Protein AF-A0A9E3BEY3-F1 (afdb_monomer_lite)

Structure (mmCIF, N/CA/C/O backbone):
data_AF-A0A9E3BEY3-F1
#
_entry.id   AF-A0A9E3BEY3-F1
#
loop_
_atom_site.group_PDB
_atom_site.id
_atom_site.type_symbol
_atom_site.label_atom_id
_atom_site.label_alt_id
_atom_site.label_comp_id
_atom_site.label_asym_id
_atom_site.label_entity_id
_atom_site.label_seq_id
_atom_site.pdbx_PDB_ins_code
_atom_site.Cartn_x
_atom_site.Cartn_y
_atom_site.Cartn_z
_atom_site.occupancy
_atom_site.B_iso_or_equiv
_atom_site.auth_seq_id
_atom_site.auth_comp_id
_atom_site.auth_asym_id
_atom_site.auth_atom_id
_atom_site.pdbx_PDB_model_num
ATOM 1 N N . MET A 1 1 ? -11.622 -12.479 17.536 1.00 93.12 1 MET A N 1
ATOM 2 C CA . MET A 1 1 ? -10.336 -11.744 17.510 1.00 93.12 1 MET A CA 1
ATOM 3 C C . MET A 1 1 ? -10.668 -10.284 17.692 1.00 93.12 1 MET A C 1
ATOM 5 O O . MET A 1 1 ? -11.535 -9.797 16.980 1.00 93.12 1 MET A O 1
ATOM 9 N N . LEU A 1 2 ? -9.996 -9.600 18.620 1.00 96.12 2 LEU A N 1
ATOM 10 C CA . LEU A 1 2 ? -10.259 -8.181 18.841 1.00 96.12 2 LEU A CA 1
ATOM 11 C C . LEU A 1 2 ? -9.508 -7.317 17.827 1.00 96.12 2 LEU A C 1
ATOM 13 O O . LEU A 1 2 ? -8.290 -7.427 17.703 1.00 96.12 2 LEU A O 1
ATOM 17 N N . LEU A 1 3 ? -10.253 -6.463 17.130 1.00 96.94 3 LEU A N 1
ATOM 18 C CA . LEU A 1 3 ? -9.741 -5.464 16.198 1.00 96.94 3 LEU A CA 1
ATOM 19 C C . LEU A 1 3 ? -10.197 -4.066 16.617 1.00 96.94 3 LEU A C 1
ATOM 21 O O . LEU A 1 3 ? -11.210 -3.899 17.302 1.00 96.94 3 LEU A O 1
ATOM 25 N N . PHE A 1 4 ? -9.443 -3.062 16.182 1.00 97.38 4 PHE A N 1
ATOM 26 C CA . PHE A 1 4 ? -9.615 -1.679 16.609 1.00 97.38 4 PHE A CA 1
ATOM 27 C C . PHE A 1 4 ? -9.716 -0.742 15.412 1.00 97.38 4 PHE A C 1
ATOM 29 O O . PHE A 1 4 ? -8.843 -0.746 14.545 1.00 97.38 4 PHE A O 1
ATOM 36 N N . HIS A 1 5 ? -10.746 0.098 15.395 1.00 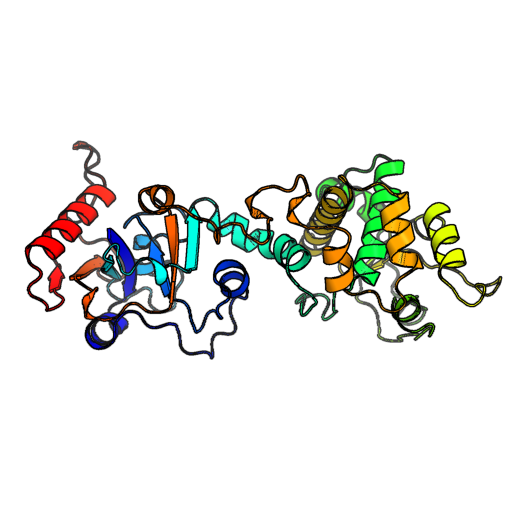95.88 5 HIS A N 1
ATOM 37 C CA . HIS A 1 5 ? -10.942 1.129 14.378 1.00 95.88 5 HIS A CA 1
ATOM 38 C C . HIS A 1 5 ? -11.093 2.497 15.053 1.00 95.88 5 HIS A C 1
ATOM 40 O O . HIS A 1 5 ? -11.884 2.647 15.981 1.00 95.88 5 HIS A O 1
ATOM 46 N N . GLY A 1 6 ? -10.307 3.485 14.628 1.00 94.25 6 GLY A N 1
ATOM 47 C CA . GLY A 1 6 ? -10.372 4.844 15.167 1.00 94.25 6 GLY A CA 1
ATOM 48 C C . GLY A 1 6 ? -11.389 5.687 14.409 1.00 94.25 6 GLY A C 1
ATOM 49 O O . GLY A 1 6 ? -11.358 5.711 13.185 1.00 94.25 6 GLY A O 1
ATOM 50 N N . THR A 1 7 ? -12.266 6.385 15.127 1.00 93.12 7 THR A N 1
ATOM 51 C CA . THR A 1 7 ? -13.315 7.229 14.544 1.00 93.12 7 THR A CA 1
ATOM 52 C C . THR A 1 7 ? -13.646 8.422 15.447 1.00 93.12 7 THR A C 1
ATOM 54 O O . THR A 1 7 ? -13.049 8.600 16.511 1.00 93.12 7 THR A O 1
ATOM 57 N N . VAL A 1 8 ? -14.605 9.244 15.029 1.00 92.88 8 VAL A N 1
ATOM 58 C CA . VAL A 1 8 ? -15.090 10.426 15.752 1.00 92.88 8 VAL A CA 1
ATOM 59 C C . VAL A 1 8 ? -16.600 10.367 15.975 1.00 92.88 8 VAL A C 1
ATOM 61 O O . VAL A 1 8 ? -17.317 9.647 15.283 1.00 92.88 8 VAL A O 1
ATOM 64 N N . GLU A 1 9 ? -17.078 11.145 16.947 1.00 93.19 9 GLU A N 1
ATOM 65 C CA . GLU A 1 9 ? -18.461 11.149 17.450 1.00 93.19 9 GLU A CA 1
ATOM 66 C C . GLU A 1 9 ? -19.569 11.075 16.386 1.00 93.19 9 GLU A C 1
ATOM 68 O O . GLU A 1 9 ? -20.453 10.233 16.547 1.00 93.19 9 GLU A O 1
ATOM 73 N N . PRO A 1 10 ? -19.531 11.856 15.282 1.00 91.75 10 PRO A N 1
ATOM 74 C CA . PRO A 1 10 ? -20.605 11.843 14.286 1.00 91.75 10 PRO A CA 1
ATOM 75 C C . PRO A 1 10 ? -20.837 10.489 13.601 1.00 91.75 10 PRO A C 1
ATOM 77 O O . PRO A 1 10 ? -21.887 10.286 13.002 1.00 91.75 10 PRO A O 1
ATOM 80 N N . PHE A 1 11 ? -19.872 9.568 13.665 1.00 92.25 11 PHE A N 1
ATOM 81 C CA . PHE A 1 11 ? -19.965 8.256 13.024 1.00 92.25 11 PHE A CA 1
ATOM 82 C C . PHE A 1 11 ? -20.392 7.137 13.983 1.00 92.25 11 PHE A C 1
ATOM 84 O O . PHE A 1 11 ? -20.593 6.010 13.548 1.00 92.25 11 PHE A O 1
ATOM 91 N N . ILE A 1 12 ? -20.536 7.398 15.287 1.00 94.69 12 ILE A N 1
ATOM 92 C CA . ILE A 1 12 ? -20.823 6.334 16.264 1.00 94.69 12 ILE A CA 1
ATOM 93 C C . ILE A 1 12 ? -22.191 5.699 16.037 1.00 94.69 12 ILE A C 1
ATOM 95 O O . ILE A 1 12 ? -22.294 4.473 15.978 1.00 94.69 12 ILE A O 1
ATOM 99 N N . GLU A 1 13 ? -23.229 6.516 15.879 1.00 94.75 13 GLU A N 1
ATOM 100 C CA . GLU A 1 13 ? -24.593 6.017 15.691 1.00 94.75 13 GLU A CA 1
ATOM 101 C C . GLU A 1 13 ? -24.715 5.188 14.410 1.00 94.75 13 GLU A C 1
ATOM 103 O O . GLU A 1 13 ? -25.294 4.101 14.432 1.00 94.75 13 GLU A O 1
ATOM 108 N N . SER A 1 14 ? -24.106 5.647 13.311 1.00 94.25 14 SER A N 1
ATOM 109 C CA . SER A 1 14 ? -24.119 4.909 12.047 1.00 94.25 14 SER A CA 1
ATOM 110 C C . SER A 1 14 ? -23.336 3.600 12.140 1.00 94.25 14 SER A C 1
ATOM 112 O O . SER A 1 14 ? -23.817 2.580 11.654 1.00 94.25 14 SER A O 1
ATOM 114 N N . ILE A 1 15 ? -22.185 3.583 12.818 1.00 95.81 15 ILE A N 1
ATOM 115 C CA . ILE A 1 15 ? -21.394 2.359 13.009 1.00 95.81 15 ILE A CA 1
ATOM 116 C C . ILE A 1 15 ? -22.146 1.339 13.869 1.00 95.81 15 ILE A C 1
ATOM 118 O O . ILE A 1 15 ? -22.096 0.142 13.594 1.00 95.81 15 ILE A O 1
ATOM 122 N N . PHE A 1 16 ? -22.865 1.776 14.901 1.00 96.88 16 PHE A N 1
ATOM 123 C CA . PHE A 1 16 ? -23.653 0.862 15.730 1.00 96.88 16 PHE A CA 1
ATOM 124 C C . PHE A 1 16 ? -24.893 0.336 15.007 1.00 96.88 16 PHE A C 1
ATOM 126 O O . PHE A 1 16 ? -25.245 -0.828 15.187 1.00 96.88 16 PHE A O 1
ATOM 133 N N . ALA A 1 17 ? -25.534 1.163 14.179 1.00 95.69 17 ALA A N 1
ATOM 134 C CA . ALA A 1 17 ? -26.714 0.765 13.419 1.00 95.69 17 ALA A CA 1
ATOM 135 C C . ALA A 1 17 ? -26.372 -0.150 12.232 1.00 95.69 17 ALA A C 1
ATOM 137 O O . ALA A 1 17 ? -27.064 -1.139 11.994 1.00 95.69 17 ALA A O 1
ATOM 138 N N . TYR A 1 18 ? -25.304 0.166 11.497 1.00 95.44 18 TYR A N 1
ATOM 139 C CA . TYR A 1 18 ? -25.018 -0.430 10.187 1.00 95.44 18 TYR A CA 1
ATOM 140 C C . TYR A 1 18 ? -23.691 -1.193 10.121 1.00 95.44 18 TYR A C 1
ATOM 142 O O . TYR A 1 18 ? -23.439 -1.900 9.146 1.00 95.44 18 TYR A O 1
ATOM 150 N N . GLY A 1 19 ? -22.872 -1.122 11.170 1.00 95.44 19 GLY A N 1
ATOM 151 C CA . GLY A 1 19 ? -21.541 -1.713 11.199 1.00 95.44 19 GLY A CA 1
ATOM 152 C C . GLY A 1 19 ? -20.495 -0.797 10.565 1.00 95.44 19 GLY A C 1
ATOM 153 O O . GLY A 1 19 ? -20.749 0.374 10.284 1.00 95.44 19 GLY A O 1
ATOM 154 N N . LEU A 1 20 ? -19.292 -1.324 10.332 1.00 93.94 20 LEU A N 1
ATOM 155 C CA . LEU A 1 20 ? -18.285 -0.606 9.550 1.00 93.94 20 LEU A CA 1
ATOM 156 C C . LEU A 1 20 ? -18.539 -0.877 8.075 1.00 93.94 20 LEU A C 1
ATOM 158 O O . LEU A 1 20 ? -18.299 -1.983 7.580 1.00 93.94 20 LEU A O 1
ATOM 162 N N . LEU A 1 21 ? -19.014 0.159 7.396 1.00 90.00 21 LEU A N 1
ATOM 163 C CA . LEU A 1 21 ? -19.217 0.164 5.960 1.00 90.00 21 LEU A CA 1
ATOM 164 C C . LEU A 1 21 ? -18.043 0.860 5.265 1.00 90.00 21 LEU A C 1
ATOM 166 O O . LEU A 1 21 ? -17.473 1.801 5.829 1.00 90.00 21 LEU A O 1
ATOM 170 N N . PRO A 1 22 ? -17.685 0.417 4.051 1.00 83.06 22 PRO A N 1
ATOM 171 C CA . PRO A 1 22 ? -16.767 1.155 3.203 1.00 83.06 22 PRO A CA 1
ATOM 172 C C . PRO A 1 22 ? -17.222 2.606 2.976 1.00 83.06 22 PRO A C 1
ATOM 174 O O . PRO A 1 22 ? -18.426 2.883 2.988 1.00 83.06 22 PRO A O 1
ATOM 177 N N . PRO A 1 23 ? -16.291 3.547 2.756 1.00 73.06 23 PRO A N 1
ATOM 178 C CA . PRO A 1 23 ? -16.644 4.924 2.431 1.00 73.06 23 PRO A CA 1
ATOM 179 C C . PRO A 1 23 ? -17.399 4.998 1.091 1.00 73.06 23 PRO A C 1
ATOM 181 O O . PRO A 1 23 ? -17.055 4.305 0.137 1.00 73.06 23 PRO A O 1
ATOM 184 N N . ASN A 1 24 ? -18.416 5.865 0.995 1.00 63.62 24 ASN A N 1
ATOM 185 C CA . ASN A 1 24 ? -19.161 6.064 -0.254 1.00 63.62 24 ASN A CA 1
ATOM 186 C C . ASN A 1 24 ? -18.235 6.611 -1.366 1.00 63.62 24 ASN A C 1
ATOM 188 O O . ASN A 1 24 ? -17.472 7.553 -1.146 1.00 63.62 24 ASN A O 1
ATOM 192 N N . SER A 1 25 ? -18.349 6.036 -2.569 1.00 53.38 25 SER A N 1
ATOM 193 C CA . SER A 1 25 ? -17.407 6.040 -3.709 1.00 53.38 25 SER A CA 1
ATOM 194 C C . SER A 1 25 ? -17.095 7.373 -4.416 1.00 53.38 25 SER A C 1
ATOM 196 O O . SER A 1 25 ? -16.600 7.380 -5.544 1.00 53.38 25 SER A O 1
ATOM 198 N N . ASN A 1 26 ? -17.299 8.521 -3.769 1.00 51.50 26 ASN A N 1
ATOM 199 C CA . ASN A 1 26 ? -16.835 9.803 -4.315 1.00 51.50 26 ASN A CA 1
ATOM 200 C C . ASN A 1 26 ? -15.373 10.103 -3.966 1.00 51.50 26 ASN A C 1
ATOM 202 O O . ASN A 1 26 ? -14.759 10.974 -4.588 1.00 51.50 26 ASN A O 1
ATOM 206 N N . ASP A 1 27 ? -14.802 9.380 -3.001 1.00 47.53 27 ASP A N 1
ATOM 207 C CA . ASP A 1 27 ? -13.400 9.518 -2.646 1.00 47.53 27 ASP A CA 1
ATOM 208 C C . ASP A 1 27 ? -12.541 8.707 -3.628 1.00 47.53 27 ASP A C 1
ATOM 210 O O . ASP A 1 27 ? -12.336 7.502 -3.493 1.00 47.53 27 ASP A O 1
ATOM 214 N N . ARG A 1 28 ? -12.047 9.383 -4.673 1.00 47.19 28 ARG A N 1
ATOM 215 C CA . ARG A 1 28 ? -11.120 8.818 -5.675 1.00 47.19 28 ARG A CA 1
ATOM 216 C C . ARG A 1 28 ? -9.761 8.433 -5.078 1.00 47.19 28 ARG A C 1
ATOM 218 O O . ARG A 1 28 ? -8.843 8.059 -5.814 1.00 47.19 28 ARG A O 1
ATOM 225 N N . SER A 1 29 ? -9.587 8.574 -3.768 1.00 47.22 29 SER A N 1
ATOM 226 C CA . SER A 1 29 ? -8.314 8.372 -3.119 1.00 47.22 29 SER A CA 1
ATOM 227 C C . SER A 1 29 ? -8.064 6.887 -2.858 1.00 47.22 29 SER A C 1
ATOM 229 O O . SER A 1 29 ? -8.560 6.251 -1.932 1.00 47.22 29 SER A O 1
ATOM 231 N N . SER A 1 30 ? -7.153 6.376 -3.687 1.00 56.25 30 SER A N 1
ATOM 232 C CA . SER A 1 30 ? -6.115 5.414 -3.331 1.00 56.25 30 SER A CA 1
ATOM 233 C C . SER A 1 30 ? -6.263 3.993 -3.894 1.00 56.25 30 SER A C 1
ATOM 235 O O . SER A 1 30 ? -6.740 3.055 -3.255 1.00 56.25 30 SER A O 1
ATOM 237 N N . GLY A 1 31 ? -5.716 3.793 -5.100 1.00 64.69 31 GLY A N 1
ATOM 238 C CA . GLY A 1 31 ? -5.592 2.466 -5.723 1.00 64.69 31 GLY A CA 1
ATOM 239 C C . GLY A 1 31 ? -4.721 1.465 -4.942 1.00 64.69 31 GLY A C 1
ATOM 240 O O . GLY A 1 31 ? -4.629 0.301 -5.320 1.00 64.69 31 GLY A O 1
ATOM 241 N N . TRP A 1 32 ? -4.138 1.874 -3.811 1.00 72.50 32 TRP A N 1
ATOM 242 C CA . TRP A 1 32 ? -3.367 1.004 -2.922 1.00 72.50 32 TRP A CA 1
ATOM 243 C C . TRP A 1 32 ? -4.213 -0.039 -2.210 1.00 72.50 32 TRP A C 1
ATOM 245 O O . TRP A 1 32 ? -3.755 -1.158 -1.993 1.00 72.50 32 TRP A O 1
ATOM 255 N N . THR A 1 33 ? -5.462 0.307 -1.899 1.00 75.06 33 THR A N 1
ATOM 256 C CA . THR A 1 33 ? -6.439 -0.650 -1.372 1.00 75.06 33 THR A CA 1
ATOM 257 C C . THR A 1 33 ? -6.707 -1.748 -2.386 1.00 75.06 33 THR A C 1
ATOM 259 O O . THR A 1 33 ? -6.496 -2.911 -2.068 1.00 75.06 33 THR A O 1
ATOM 262 N N . LYS A 1 34 ? -7.010 -1.382 -3.637 1.00 74.19 34 LYS A N 1
ATOM 263 C CA . LYS A 1 34 ? -7.172 -2.321 -4.755 1.00 74.19 34 LYS A CA 1
ATOM 264 C C . LYS A 1 34 ? -5.938 -3.190 -4.972 1.00 74.19 34 LYS A C 1
ATOM 266 O O . LYS A 1 34 ? -6.073 -4.396 -5.169 1.00 74.19 34 LYS A O 1
ATOM 271 N N . ALA A 1 35 ? -4.742 -2.614 -4.865 1.00 69.94 35 ALA A N 1
ATOM 272 C CA . ALA A 1 35 ? -3.493 -3.363 -4.977 1.00 69.94 35 ALA A CA 1
ATOM 273 C C . ALA A 1 35 ? -3.333 -4.434 -3.877 1.00 69.94 35 ALA A C 1
ATOM 275 O O . ALA A 1 35 ? -2.771 -5.500 -4.155 1.00 69.94 35 ALA A O 1
ATOM 276 N N . LEU A 1 36 ? -3.840 -4.178 -2.661 1.00 73.75 36 LEU A N 1
ATOM 277 C CA . LEU A 1 36 ? -3.795 -5.103 -1.522 1.00 73.75 36 LEU A CA 1
ATOM 278 C C . LEU A 1 36 ? -4.959 -6.089 -1.490 1.00 73.75 36 LEU A C 1
ATOM 280 O O . LEU A 1 36 ? -4.723 -7.281 -1.399 1.00 73.75 36 LEU A O 1
ATOM 284 N N . SER A 1 37 ? -6.201 -5.625 -1.546 1.00 70.81 37 SER A N 1
ATOM 285 C CA . SER A 1 37 ? -7.387 -6.452 -1.304 1.00 70.81 37 SER A CA 1
ATOM 286 C C . SER A 1 37 ? -8.032 -6.990 -2.579 1.00 70.81 37 SER A C 1
ATOM 288 O O . SER A 1 37 ? -8.910 -7.844 -2.497 1.00 70.81 37 SER A O 1
ATOM 290 N N . GLY A 1 38 ? -7.648 -6.467 -3.750 1.00 68.62 38 GLY A N 1
ATOM 291 C CA . GLY A 1 38 ? -8.383 -6.669 -5.001 1.00 68.62 38 GLY A CA 1
ATOM 292 C C . GLY A 1 38 ? -9.706 -5.894 -5.072 1.00 68.62 38 GLY A C 1
ATOM 293 O O . GLY A 1 38 ? -10.387 -5.953 -6.092 1.00 68.62 38 GLY A O 1
ATOM 294 N N . LEU A 1 39 ? -10.064 -5.149 -4.021 1.00 68.94 39 LEU A N 1
ATOM 295 C CA . LEU A 1 39 ? -11.301 -4.379 -3.915 1.00 68.94 39 LEU A CA 1
ATOM 296 C C . LEU A 1 39 ? -11.018 -2.879 -4.028 1.00 68.94 39 LEU A C 1
ATOM 298 O O . LEU A 1 39 ? -9.970 -2.406 -3.597 1.00 68.94 39 LEU A O 1
ATOM 302 N N . GLY A 1 40 ? -11.961 -2.118 -4.581 1.00 63.59 40 GLY A N 1
ATOM 303 C CA . GLY A 1 40 ? -11.889 -0.657 -4.540 1.00 63.59 40 GLY A CA 1
ATOM 304 C C . GLY A 1 40 ? -11.835 -0.127 -3.102 1.00 63.59 40 GLY A C 1
ATOM 305 O O . GLY A 1 40 ? -12.226 -0.814 -2.154 1.00 63.59 40 GLY A O 1
ATOM 306 N N . HIS A 1 41 ? -11.329 1.096 -2.926 1.00 69.94 41 HIS A N 1
ATOM 307 C CA . HIS A 1 41 ? -11.297 1.758 -1.614 1.00 69.94 41 HIS A CA 1
ATOM 308 C C . HIS A 1 41 ? -12.708 1.879 -1.016 1.00 69.94 41 HIS A C 1
ATOM 310 O O . HIS A 1 41 ? -12.915 1.652 0.172 1.00 69.94 41 HIS A O 1
ATOM 316 N N . ASP A 1 42 ? -13.682 2.132 -1.886 1.00 71.81 42 ASP A N 1
ATOM 317 C CA . ASP A 1 42 ? -15.124 2.165 -1.641 1.00 71.81 42 ASP A CA 1
ATOM 318 C C . ASP A 1 42 ? -15.750 0.803 -1.308 1.00 71.81 42 ASP A C 1
ATOM 320 O O . ASP A 1 42 ? -16.951 0.705 -1.081 1.00 71.81 42 ASP A O 1
ATOM 324 N N . ALA A 1 43 ? -14.945 -0.256 -1.262 1.00 77.44 43 ALA A N 1
ATOM 325 C CA . ALA A 1 43 ? -15.342 -1.595 -0.851 1.00 77.44 43 ALA A CA 1
ATOM 326 C C . ALA A 1 43 ? -14.505 -2.118 0.333 1.00 77.44 43 ALA A C 1
ATOM 328 O O . ALA A 1 43 ? -14.575 -3.306 0.655 1.00 77.44 43 ALA A O 1
ATOM 329 N N . CYS A 1 44 ? -13.713 -1.250 0.977 1.00 86.00 44 CYS A N 1
ATOM 330 C CA . CYS A 1 44 ? -12.812 -1.616 2.064 1.00 86.00 44 CYS A CA 1
ATOM 331 C C . CYS A 1 44 ? -13.111 -0.872 3.374 1.00 86.00 44 CYS A C 1
ATOM 333 O O . CYS A 1 44 ? -13.397 0.323 3.381 1.00 86.00 44 CYS A O 1
ATOM 335 N N . VAL A 1 45 ? -12.913 -1.558 4.501 1.00 90.44 45 VAL A N 1
ATOM 336 C CA . VAL A 1 45 ? -12.794 -0.956 5.836 1.00 90.44 45 VAL A CA 1
ATOM 337 C C . VAL A 1 45 ? -11.468 -1.332 6.490 1.00 90.44 45 VAL A C 1
ATOM 339 O O . VAL A 1 45 ? -10.861 -2.359 6.185 1.00 90.44 45 VAL A O 1
ATOM 342 N N . PHE A 1 46 ? -11.006 -0.482 7.402 1.00 92.19 46 PHE A N 1
ATOM 343 C CA . PHE A 1 46 ? -9.678 -0.575 8.003 1.00 92.19 46 PHE A CA 1
ATOM 344 C C . PHE A 1 46 ? -9.775 -0.820 9.504 1.00 92.19 46 PHE A C 1
ATOM 346 O O . PHE A 1 46 ? -10.467 -0.084 10.208 1.00 92.19 46 PHE A O 1
ATOM 353 N N . ALA A 1 47 ? -9.036 -1.803 10.009 1.00 95.12 47 ALA A N 1
ATOM 354 C CA . ALA A 1 47 ? -8.887 -2.033 11.443 1.00 95.12 47 ALA A CA 1
ATOM 355 C C . ALA A 1 47 ? -7.459 -2.472 11.782 1.00 95.12 47 ALA A C 1
ATOM 357 O O . ALA A 1 47 ? -6.728 -2.932 10.915 1.00 95.12 47 ALA A O 1
ATOM 358 N N . SER A 1 48 ? -7.062 -2.345 13.041 1.00 95.88 48 SER A N 1
ATOM 359 C CA . SER A 1 48 ? -5.740 -2.741 13.530 1.00 95.88 48 SER A CA 1
ATOM 360 C C . SER A 1 48 ? -5.852 -3.861 14.562 1.00 95.88 48 SER A C 1
ATOM 362 O O . SER A 1 48 ? -6.824 -3.904 15.318 1.00 95.88 48 SER A O 1
ATOM 364 N N . THR A 1 49 ? -4.841 -4.728 14.657 1.00 95.75 49 THR A N 1
ATOM 365 C CA . THR A 1 49 ? -4.706 -5.708 15.759 1.00 95.75 49 THR A CA 1
ATOM 366 C C . THR A 1 49 ? -4.282 -5.064 17.080 1.00 95.75 49 THR A C 1
ATOM 368 O O . THR A 1 49 ? -4.230 -5.732 18.111 1.00 95.75 49 THR A O 1
ATOM 371 N N . SER A 1 50 ? -3.982 -3.760 17.084 1.00 95.25 50 SER A N 1
ATOM 372 C CA . SER A 1 50 ? -3.623 -2.999 18.283 1.00 95.25 50 SER A CA 1
ATOM 373 C C . SER A 1 50 ? -4.385 -1.671 18.367 1.00 95.25 50 SER A C 1
ATOM 375 O O . SER A 1 50 ? -4.442 -0.946 17.370 1.00 95.25 50 SER A O 1
ATOM 377 N N . PRO A 1 51 ? -4.886 -1.273 19.557 1.00 94.06 51 PRO A N 1
ATOM 378 C CA . PRO A 1 51 ? -5.545 0.022 19.746 1.00 94.06 51 PRO A CA 1
ATOM 379 C C . PRO A 1 51 ? -4.562 1.204 19.683 1.00 94.06 51 PRO A C 1
ATOM 381 O O . PRO A 1 51 ? -4.969 2.345 19.475 1.00 94.06 51 PRO A O 1
ATOM 384 N N . VAL A 1 52 ? -3.265 0.933 19.876 1.00 92.94 52 VAL A N 1
ATOM 385 C CA . VAL A 1 52 ? -2.160 1.881 19.688 1.00 92.94 52 VAL A CA 1
ATOM 386 C C . VAL A 1 52 ? -1.141 1.215 18.777 1.00 92.94 52 VAL A C 1
ATOM 388 O O . VAL A 1 52 ? -0.468 0.268 19.186 1.00 92.94 52 VAL A O 1
ATOM 391 N N . ALA A 1 53 ? -1.057 1.698 17.549 1.00 88.12 53 ALA A N 1
ATOM 392 C CA . ALA A 1 53 ? -0.241 1.133 16.483 1.00 88.12 53 ALA A CA 1
ATOM 393 C C . ALA A 1 53 ? 0.830 2.131 16.003 1.00 88.12 53 ALA A C 1
ATOM 395 O O . ALA A 1 53 ? 0.845 3.297 16.409 1.00 88.12 53 ALA A O 1
ATOM 396 N N . SER A 1 54 ? 1.759 1.688 15.164 1.00 83.88 54 SER A N 1
ATOM 397 C CA . SER A 1 54 ? 2.723 2.571 14.506 1.00 83.88 54 SER A CA 1
ATOM 398 C C . SER A 1 54 ? 2.064 3.397 13.387 1.00 83.88 54 SER A C 1
ATOM 400 O O . SER A 1 54 ? 0.866 3.294 13.125 1.00 83.88 54 SER A O 1
ATOM 402 N N . ARG A 1 55 ? 2.827 4.320 12.783 1.00 73.94 55 ARG A N 1
ATOM 403 C CA . ARG A 1 55 ? 2.312 5.501 12.056 1.00 73.94 55 ARG A CA 1
ATOM 404 C C . ARG A 1 55 ? 1.280 5.225 10.956 1.00 73.94 55 ARG A C 1
ATOM 406 O O . ARG A 1 55 ? 0.483 6.118 10.698 1.00 73.94 55 ARG A O 1
ATOM 413 N N . GLY A 1 56 ? 1.302 4.064 10.305 1.00 68.50 56 GLY A N 1
ATOM 414 C CA . GLY A 1 56 ? 0.442 3.795 9.154 1.00 68.50 56 GLY A CA 1
ATOM 415 C C . GLY A 1 56 ? -1.053 3.714 9.474 1.00 68.50 56 GLY A C 1
ATOM 416 O O . GLY A 1 56 ? -1.857 4.316 8.770 1.00 68.50 56 GLY A O 1
ATOM 417 N N . GLY A 1 57 ? -1.419 2.976 10.522 1.00 81.56 57 GLY A N 1
ATOM 418 C CA . GLY A 1 57 ? -2.795 2.527 10.766 1.00 81.56 57 GLY A CA 1
ATOM 419 C C . GLY A 1 57 ? -3.263 2.706 12.209 1.00 81.56 57 GLY A C 1
ATOM 420 O O . GLY A 1 57 ? -4.105 1.962 12.700 1.00 81.56 57 GLY A O 1
ATOM 421 N N . ASN A 1 58 ? -2.672 3.658 12.932 1.00 90.12 58 ASN A N 1
ATOM 422 C CA . ASN A 1 58 ? -2.848 3.787 14.374 1.00 90.12 58 ASN A CA 1
ATOM 423 C C . ASN A 1 58 ? -4.266 4.248 14.779 1.00 90.12 58 ASN A C 1
ATOM 425 O O . ASN A 1 58 ? -4.559 5.439 14.630 1.00 90.12 58 ASN A O 1
ATOM 429 N N . PRO A 1 59 ? -5.116 3.391 15.391 1.00 91.56 59 PRO A N 1
ATOM 430 C CA . PRO A 1 59 ? -6.492 3.758 15.730 1.00 91.56 59 PRO A CA 1
ATOM 431 C C . PRO A 1 59 ? -6.581 4.968 16.656 1.00 91.56 59 PRO A C 1
ATOM 433 O O . PRO A 1 59 ? -7.454 5.811 16.471 1.00 91.56 59 PRO A O 1
ATOM 436 N N . ILE A 1 60 ? -5.654 5.114 17.613 1.00 91.69 60 ILE A N 1
ATOM 437 C CA . ILE A 1 60 ? -5.649 6.293 18.485 1.00 91.69 60 ILE A CA 1
ATOM 438 C C . ILE A 1 60 ? -5.337 7.575 17.706 1.00 91.69 60 ILE A C 1
ATOM 440 O O . ILE A 1 60 ? -5.896 8.615 18.019 1.00 91.69 60 ILE A O 1
ATOM 444 N N . ALA A 1 61 ? -4.489 7.526 16.676 1.00 88.94 61 ALA A N 1
ATOM 445 C CA . ALA A 1 61 ? -4.162 8.710 15.888 1.00 88.94 61 ALA A CA 1
ATOM 446 C C . ALA A 1 61 ? -5.365 9.156 15.045 1.00 88.94 61 ALA A C 1
ATOM 448 O O . ALA A 1 61 ? -5.640 10.354 14.971 1.00 88.94 61 ALA A O 1
ATOM 449 N N . PHE A 1 62 ? -6.110 8.197 14.483 1.00 87.00 62 PHE A N 1
ATOM 450 C CA . PHE A 1 62 ? -7.365 8.462 13.775 1.00 87.00 62 PHE A CA 1
ATOM 451 C C . PHE A 1 62 ? -8.454 8.990 14.712 1.00 87.00 62 PHE A C 1
ATOM 453 O O . PHE A 1 62 ? -9.092 9.988 14.398 1.00 87.00 62 PHE A O 1
ATOM 460 N N . ALA A 1 63 ? -8.617 8.387 15.893 1.00 89.75 63 ALA A N 1
ATOM 461 C CA . ALA A 1 63 ? -9.580 8.848 16.892 1.00 89.75 63 ALA A CA 1
ATOM 462 C C . ALA A 1 63 ? -9.242 10.247 17.439 1.00 89.75 63 ALA A C 1
ATOM 464 O O . ALA A 1 63 ? -10.130 11.020 17.770 1.00 89.75 63 ALA A O 1
ATOM 465 N N . MET A 1 64 ? -7.958 10.595 17.517 1.00 86.69 64 MET A N 1
ATOM 466 C CA . MET A 1 64 ? -7.495 11.936 17.893 1.00 86.69 64 MET A CA 1
ATOM 467 C C . MET A 1 64 ? -7.518 12.929 16.716 1.00 86.69 64 MET A C 1
ATOM 469 O O . MET A 1 64 ? -6.957 14.016 16.841 1.00 86.69 64 MET A O 1
ATOM 473 N N . SER A 1 65 ? -8.112 12.566 15.571 1.00 70.00 65 SER A N 1
ATOM 474 C CA . SER A 1 65 ? -8.234 13.419 14.384 1.00 70.00 65 SER A CA 1
ATOM 475 C C . SER A 1 65 ? -6.906 14.031 13.926 1.00 70.00 65 SER A C 1
ATOM 477 O O . SER A 1 65 ? -6.858 15.212 13.573 1.00 70.00 65 SER A O 1
ATOM 479 N N . TYR A 1 66 ? -5.810 13.258 13.923 1.00 60.81 66 TYR A N 1
ATOM 480 C CA . TYR A 1 66 ? -4.509 13.746 13.456 1.00 60.81 66 TYR A CA 1
ATOM 481 C C . TYR A 1 66 ? -4.615 14.196 11.983 1.00 60.81 66 TYR A C 1
ATOM 483 O O . TYR A 1 66 ? -4.480 13.386 11.071 1.00 60.81 66 TYR A O 1
ATOM 491 N N . ARG A 1 67 ? -4.840 15.506 11.773 1.00 50.69 67 ARG A N 1
ATOM 492 C CA . ARG A 1 67 ? -4.964 16.224 10.483 1.00 50.69 67 ARG A CA 1
ATOM 493 C C . ARG A 1 67 ? -6.301 16.102 9.722 1.00 50.69 67 ARG A C 1
ATOM 495 O O . ARG A 1 67 ? -6.310 16.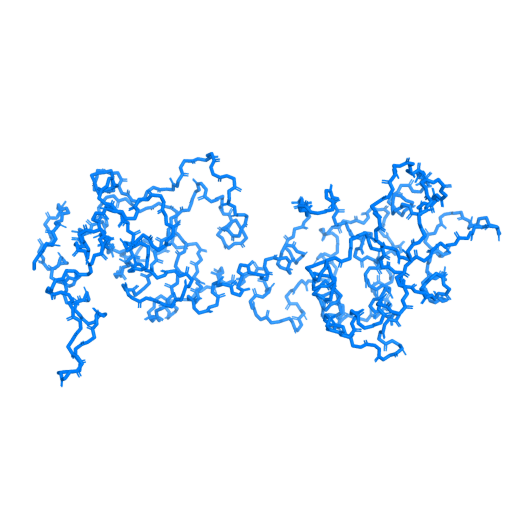297 8.511 1.00 50.69 67 ARG A O 1
ATOM 502 N N . GLY A 1 68 ? -7.421 15.823 10.395 1.00 57.50 68 GLY A N 1
ATOM 503 C CA . GLY A 1 68 ? -8.757 15.823 9.768 1.00 57.50 68 GLY A CA 1
ATOM 504 C C . GLY A 1 68 ? -9.562 17.115 10.011 1.00 57.50 68 GLY A C 1
ATOM 505 O O . GLY A 1 68 ? -9.323 17.789 11.011 1.00 57.50 68 GLY A O 1
ATOM 506 N N . PRO A 1 69 ? -10.576 17.439 9.179 1.00 53.91 69 PRO A N 1
ATOM 507 C CA . PRO A 1 69 ? -11.452 18.613 9.357 1.00 53.91 69 PRO A CA 1
ATOM 508 C C . PRO A 1 69 ? -12.345 18.546 10.615 1.00 53.91 69 PRO A C 1
ATOM 510 O O . PRO A 1 69 ? -13.085 19.479 10.904 1.00 53.91 69 PRO A O 1
ATOM 513 N N . LEU A 1 70 ? -12.285 17.442 11.369 1.00 66.56 70 LEU A N 1
ATOM 514 C CA . LEU A 1 70 ? -13.087 17.158 12.564 1.00 66.56 70 LEU A CA 1
ATOM 515 C C . LEU A 1 70 ? -12.231 17.119 13.846 1.00 66.56 70 LEU A C 1
ATOM 517 O O . LEU A 1 70 ? -12.523 16.359 14.769 1.00 66.56 70 LEU A O 1
ATOM 521 N N . ALA A 1 71 ? -11.162 17.920 13.905 1.00 64.75 71 ALA A N 1
ATOM 522 C CA . ALA A 1 71 ? -10.191 17.929 15.006 1.00 64.75 71 ALA A CA 1
ATOM 523 C C . ALA A 1 71 ? -10.777 18.255 16.395 1.00 64.75 71 ALA A C 1
ATOM 525 O O . ALA A 1 71 ? -10.162 17.928 17.402 1.00 64.75 71 ALA A O 1
ATOM 526 N N . GLU A 1 72 ? -11.970 18.846 16.468 1.00 80.06 72 GLU A N 1
ATOM 527 C CA . GLU A 1 72 ? -12.615 19.240 17.730 1.00 80.06 72 GLU A CA 1
ATOM 528 C C . GLU A 1 72 ? -13.694 18.257 18.211 1.00 80.06 72 GLU A C 1
ATOM 530 O O . GLU A 1 72 ? -14.353 18.494 19.220 1.00 80.06 72 GLU A O 1
ATOM 535 N N . ARG A 1 73 ? -13.915 17.147 17.498 1.00 87.88 73 ARG A N 1
ATOM 536 C CA . ARG A 1 73 ? -14.940 16.158 17.862 1.00 87.88 73 ARG A CA 1
ATOM 537 C C . ARG A 1 73 ? -14.371 15.084 18.769 1.00 87.88 73 ARG A C 1
ATOM 539 O O . ARG A 1 73 ? -13.254 14.623 18.556 1.00 87.88 73 ARG A O 1
ATOM 546 N N . ALA A 1 74 ? -15.175 14.628 19.728 1.00 92.31 74 ALA A N 1
ATOM 547 C CA . ALA A 1 74 ? -14.785 13.524 20.587 1.00 92.31 74 ALA A CA 1
ATOM 548 C C . ALA A 1 74 ? -14.360 12.295 19.770 1.00 92.31 74 ALA A C 1
ATOM 550 O O . ALA A 1 74 ? -15.059 11.856 18.854 1.00 92.31 74 ALA A O 1
ATOM 551 N N . GLY A 1 75 ? -13.202 11.757 20.129 1.00 94.25 75 GLY A N 1
ATOM 552 C CA . GLY A 1 75 ? -12.584 10.606 19.498 1.00 94.25 75 GLY A CA 1
ATOM 553 C C . GLY A 1 75 ? -13.006 9.304 20.149 1.00 94.25 75 GLY A C 1
ATOM 554 O O . GLY A 1 75 ? -13.130 9.223 21.376 1.00 94.25 75 GLY A O 1
ATOM 555 N N . TYR A 1 76 ? -13.147 8.263 19.338 1.00 96.12 76 TYR A N 1
ATOM 556 C CA . TYR A 1 76 ? -13.556 6.938 19.779 1.00 96.12 76 TYR A CA 1
ATOM 557 C C . TYR A 1 76 ? -12.722 5.843 19.115 1.00 96.12 76 TYR A C 1
ATOM 559 O O . TYR A 1 76 ? -12.342 5.940 17.951 1.00 96.12 76 TYR A O 1
ATOM 567 N N . ILE A 1 77 ? -12.476 4.763 19.853 1.00 97.19 77 ILE A N 1
ATOM 568 C CA . ILE A 1 77 ? -11.985 3.502 19.295 1.00 97.19 77 ILE A CA 1
ATOM 569 C C . ILE A 1 77 ? -13.140 2.505 19.296 1.00 97.19 77 ILE A C 1
ATOM 571 O O . ILE A 1 77 ? -13.619 2.117 20.360 1.00 97.19 77 ILE A O 1
ATOM 575 N N . ILE A 1 78 ? -13.563 2.080 18.111 1.00 97.94 78 ILE A N 1
ATOM 576 C CA . ILE A 1 78 ? -14.500 0.977 17.915 1.00 97.94 78 ILE A CA 1
ATOM 577 C C . ILE A 1 78 ? -13.774 -0.336 18.193 1.00 97.94 78 ILE A C 1
ATOM 579 O O . ILE A 1 78 ? -12.681 -0.567 17.667 1.00 97.94 78 ILE A O 1
ATOM 583 N N . VAL A 1 79 ? -14.391 -1.187 19.011 1.00 98.19 79 VAL A N 1
ATOM 584 C CA . VAL A 1 79 ? -13.894 -2.526 19.332 1.00 98.19 79 VAL A CA 1
ATOM 585 C C . VAL A 1 79 ? -14.741 -3.556 18.599 1.00 98.19 79 VAL A C 1
ATOM 587 O O . VAL A 1 79 ? -15.957 -3.626 18.779 1.00 98.19 79 VAL A O 1
ATOM 590 N N . ILE A 1 80 ? -14.073 -4.359 17.781 1.00 97.94 80 ILE A N 1
ATOM 591 C CA . ILE A 1 80 ? -14.677 -5.376 16.922 1.00 97.94 80 ILE A CA 1
ATOM 592 C C . ILE A 1 80 ? -14.236 -6.744 17.438 1.00 97.94 80 ILE A C 1
ATOM 594 O O . ILE A 1 80 ? -13.045 -6.929 17.676 1.00 97.94 80 ILE A O 1
ATOM 598 N N . ASP A 1 81 ? -15.146 -7.707 17.573 1.00 97.25 81 ASP A N 1
ATOM 599 C CA . ASP A 1 81 ? -14.800 -9.115 17.803 1.00 97.25 81 ASP A CA 1
ATOM 600 C C . ASP A 1 81 ? -15.147 -9.952 16.573 1.00 97.25 81 ASP A C 1
ATOM 602 O O . ASP A 1 81 ? -16.294 -10.337 16.367 1.00 97.25 81 ASP A O 1
ATOM 606 N N . LEU A 1 82 ? -14.138 -10.204 15.739 1.00 96.00 82 LEU A N 1
ATOM 607 C CA . LEU A 1 82 ? -14.279 -10.990 14.516 1.00 96.00 82 LEU A CA 1
ATOM 608 C C . LEU A 1 82 ? -14.018 -12.476 14.819 1.00 96.00 82 LEU A C 1
ATOM 610 O O . LEU A 1 82 ? -12.885 -12.809 15.198 1.00 96.00 82 LEU A O 1
ATOM 614 N N . PRO A 1 83 ? -15.011 -13.375 14.715 1.00 94.56 83 PRO A N 1
ATOM 615 C CA . PRO A 1 83 ? -14.815 -14.776 15.062 1.00 94.56 83 PRO A CA 1
ATOM 616 C C . PRO A 1 83 ? -13.993 -15.523 13.986 1.00 94.56 83 PRO A C 1
ATOM 618 O O . PRO A 1 83 ? -13.886 -15.046 12.854 1.00 94.56 83 PRO A O 1
ATOM 621 N N . PRO A 1 84 ? -13.353 -16.662 14.326 1.00 91.75 84 PRO A N 1
ATOM 622 C CA . PRO A 1 84 ? -12.470 -17.393 13.409 1.00 91.75 84 PRO A CA 1
ATOM 623 C C . PRO A 1 84 ? -13.117 -17.800 12.077 1.00 91.75 84 PRO A C 1
ATOM 625 O O . PRO A 1 84 ? -12.476 -17.720 11.032 1.00 91.75 84 PRO A O 1
ATOM 628 N N . GLU A 1 85 ? -14.385 -18.201 12.106 1.00 93.06 85 GLU A N 1
ATOM 629 C CA . GLU A 1 85 ? -15.178 -18.589 10.936 1.00 93.06 85 GLU A CA 1
ATOM 630 C C . GLU A 1 85 ? -15.402 -17.440 9.941 1.00 93.06 85 GLU A C 1
ATOM 632 O O . GLU A 1 85 ? -15.676 -17.686 8.770 1.00 93.06 85 GLU A O 1
ATOM 637 N N . ASP A 1 86 ? -15.217 -16.194 10.381 1.00 93.88 86 ASP A N 1
ATOM 638 C CA . ASP A 1 86 ? -15.438 -14.976 9.604 1.00 93.88 86 ASP A CA 1
ATOM 639 C C . ASP A 1 86 ? -14.144 -14.284 9.155 1.00 93.88 86 ASP A C 1
ATOM 641 O O . ASP A 1 86 ? -14.165 -13.184 8.596 1.00 93.88 86 ASP A O 1
ATOM 645 N N . LEU A 1 87 ? -12.989 -14.927 9.345 1.00 90.62 87 LEU A N 1
ATOM 646 C CA . LEU A 1 87 ? -11.696 -14.375 8.930 1.00 90.62 87 LEU A CA 1
ATOM 647 C C . LEU A 1 87 ? -11.562 -14.203 7.413 1.00 90.62 87 LEU A C 1
ATOM 649 O O . LEU A 1 87 ? -10.728 -13.416 6.974 1.00 90.62 87 LEU A O 1
ATOM 653 N N . TYR A 1 88 ? -12.426 -14.836 6.612 1.00 88.81 88 TYR A N 1
ATOM 654 C CA . TYR A 1 88 ? -12.521 -14.597 5.166 1.00 88.81 88 TYR A CA 1
ATOM 655 C C . TYR A 1 88 ? -12.872 -13.138 4.812 1.00 88.81 88 TYR A C 1
ATOM 657 O O . TYR A 1 88 ? -12.712 -12.717 3.664 1.00 88.81 88 TYR A O 1
ATOM 665 N N . GLN A 1 89 ? -13.362 -12.354 5.781 1.00 91.06 89 GLN A N 1
ATOM 666 C CA . GLN A 1 89 ? -13.595 -10.919 5.623 1.00 91.06 89 GLN A CA 1
ATOM 667 C C . GLN A 1 89 ? -12.285 -10.119 5.552 1.00 91.06 89 GLN A C 1
ATOM 669 O O . GLN A 1 89 ? -12.295 -9.013 5.003 1.00 91.06 89 GLN A O 1
ATOM 674 N N . VAL A 1 90 ? -11.174 -10.665 6.070 1.00 94.00 90 VAL A N 1
ATOM 675 C CA . VAL A 1 90 ? -9.825 -10.095 5.967 1.00 94.00 90 VAL A CA 1
ATOM 676 C C . VAL A 1 90 ? -9.290 -10.338 4.563 1.00 94.00 90 VAL A C 1
ATOM 678 O O . VAL A 1 90 ? -9.087 -11.470 4.136 1.00 94.00 90 VAL A O 1
ATOM 681 N N . ARG A 1 91 ? -9.065 -9.250 3.829 1.00 91.94 91 ARG A N 1
ATOM 682 C CA . ARG A 1 91 ? -8.562 -9.277 2.452 1.00 91.94 91 ARG A CA 1
ATOM 683 C C . ARG A 1 91 ? -7.056 -9.114 2.374 1.00 91.94 91 ARG A C 1
ATOM 685 O O . ARG A 1 91 ? -6.444 -9.622 1.443 1.00 91.94 91 ARG A O 1
ATOM 692 N N . ALA A 1 92 ? -6.482 -8.383 3.323 1.00 92.56 92 ALA A N 1
ATOM 693 C CA . ALA A 1 92 ? -5.046 -8.203 3.414 1.00 92.56 92 ALA A CA 1
ATOM 694 C C . ALA A 1 92 ? -4.611 -7.858 4.839 1.00 92.56 92 ALA A C 1
ATOM 696 O O . ALA A 1 92 ? -5.363 -7.230 5.594 1.00 92.56 92 ALA A O 1
ATOM 697 N N . VAL A 1 93 ? -3.372 -8.219 5.164 1.00 93.69 93 VAL A N 1
ATOM 698 C CA . VAL A 1 93 ? -2.695 -7.891 6.422 1.00 93.69 93 VAL A CA 1
ATOM 699 C C . VAL A 1 93 ? -1.353 -7.246 6.105 1.00 93.69 93 VAL A C 1
ATOM 701 O O . VAL A 1 93 ? -0.585 -7.754 5.295 1.00 93.69 93 VAL A O 1
ATOM 704 N N . ILE A 1 94 ? -1.052 -6.118 6.740 1.00 91.44 94 ILE A N 1
ATOM 705 C CA . ILE A 1 94 ? 0.216 -5.411 6.562 1.00 91.44 94 ILE A CA 1
ATOM 706 C C . ILE A 1 94 ? 0.706 -4.861 7.894 1.00 91.44 94 ILE A C 1
ATOM 708 O O . ILE A 1 94 ? -0.080 -4.325 8.672 1.00 91.44 94 ILE A O 1
ATOM 712 N N . ARG A 1 95 ? 2.011 -4.944 8.167 1.00 91.69 95 ARG A N 1
ATOM 713 C CA . ARG A 1 95 ? 2.566 -4.329 9.377 1.00 91.69 95 ARG A CA 1
ATOM 714 C C . ARG A 1 95 ? 2.401 -2.815 9.302 1.00 91.69 95 ARG A C 1
ATOM 716 O O . ARG A 1 95 ? 2.756 -2.193 8.302 1.00 91.69 95 ARG A O 1
ATOM 723 N N . ASN A 1 96 ? 1.915 -2.189 10.370 1.00 89.31 96 ASN A N 1
ATOM 724 C CA . ASN A 1 96 ? 1.719 -0.734 10.402 1.00 89.31 96 ASN A CA 1
ATOM 725 C C . ASN A 1 96 ? 3.021 0.046 10.175 1.00 89.31 96 ASN A C 1
ATOM 727 O O . ASN A 1 96 ? 2.992 1.129 9.584 1.00 89.31 96 ASN A O 1
ATOM 731 N N . VAL A 1 97 ? 4.156 -0.517 10.610 1.00 88.62 97 VAL A N 1
ATOM 732 C CA . VAL A 1 97 ? 5.493 0.060 10.403 1.00 88.62 97 VAL A CA 1
ATOM 733 C C . VAL A 1 97 ? 5.860 0.129 8.922 1.00 88.62 97 VAL A C 1
ATOM 735 O O . VAL A 1 97 ? 6.615 1.004 8.514 1.00 88.62 97 VAL A O 1
ATOM 738 N N . GLU A 1 98 ? 5.289 -0.763 8.118 1.00 88.19 98 GLU A N 1
ATOM 739 C CA . GLU A 1 98 ? 5.549 -0.889 6.691 1.00 88.19 98 GLU A CA 1
ATOM 740 C C . GLU A 1 98 ? 4.462 -0.258 5.841 1.00 88.19 98 GLU A C 1
ATOM 742 O O . GLU A 1 98 ? 4.711 -0.021 4.669 1.00 88.19 98 GLU A O 1
ATOM 747 N N . LEU A 1 99 ? 3.283 0.053 6.387 1.00 85.50 99 LEU A N 1
ATOM 748 C CA . LEU A 1 99 ? 2.176 0.588 5.595 1.00 85.50 99 LEU A CA 1
ATOM 749 C C . LEU A 1 99 ? 2.560 1.875 4.856 1.00 85.50 99 LEU A C 1
ATOM 751 O O . LEU A 1 99 ? 2.195 2.038 3.696 1.00 85.50 99 LEU A O 1
ATOM 755 N N . ARG A 1 100 ? 3.333 2.773 5.484 1.00 81.62 100 ARG A N 1
ATOM 756 C CA . ARG A 1 100 ? 3.785 3.993 4.800 1.00 81.62 100 ARG A CA 1
ATOM 757 C C . ARG A 1 100 ? 4.734 3.667 3.649 1.00 81.62 100 ARG A C 1
ATOM 759 O O . ARG A 1 100 ? 4.481 4.099 2.534 1.00 81.62 100 ARG A O 1
ATOM 766 N N . SER A 1 101 ? 5.761 2.859 3.909 1.00 80.75 101 SER A N 1
ATOM 767 C CA . SER A 1 101 ? 6.686 2.392 2.873 1.00 80.75 101 SER A CA 1
ATOM 768 C C . SER A 1 101 ? 5.965 1.616 1.774 1.00 80.75 101 SER A C 1
ATOM 770 O O . SER A 1 101 ? 6.314 1.732 0.610 1.00 80.75 101 SER A O 1
ATOM 772 N N . PHE A 1 102 ? 4.928 0.859 2.111 1.00 81.81 102 PHE A N 1
ATOM 773 C CA . PHE A 1 102 ? 4.077 0.174 1.152 1.00 81.81 102 PHE A CA 1
ATOM 774 C C . PHE A 1 102 ? 3.342 1.172 0.263 1.00 81.81 102 PHE A C 1
ATOM 776 O O . PHE A 1 102 ? 3.437 1.060 -0.953 1.00 81.81 102 PHE A O 1
ATOM 783 N N . ILE A 1 103 ? 2.684 2.178 0.848 1.00 79.00 103 ILE A N 1
ATOM 784 C CA . ILE A 1 103 ? 2.015 3.241 0.089 1.00 79.00 103 ILE A CA 1
ATOM 785 C C . ILE A 1 103 ? 3.022 3.960 -0.819 1.00 79.00 103 ILE A C 1
ATOM 787 O O . ILE A 1 103 ? 2.742 4.188 -1.991 1.00 79.00 103 ILE A O 1
ATOM 791 N N . ASP A 1 104 ? 4.217 4.259 -0.317 1.00 75.12 104 ASP A N 1
ATOM 792 C CA . ASP A 1 104 ? 5.260 4.922 -1.103 1.00 75.12 104 ASP A CA 1
ATOM 793 C C . ASP A 1 104 ? 5.801 4.013 -2.234 1.00 75.12 104 ASP A C 1
ATOM 795 O O . ASP A 1 104 ? 6.193 4.491 -3.295 1.00 75.12 104 ASP A O 1
ATOM 799 N N . THR A 1 105 ? 5.774 2.689 -2.051 1.00 74.19 105 THR A N 1
ATOM 800 C CA . THR A 1 105 ? 6.283 1.692 -3.017 1.00 74.19 105 THR A CA 1
ATOM 801 C C . THR A 1 105 ? 5.211 1.134 -3.945 1.00 74.19 105 THR A C 1
ATOM 803 O O . THR A 1 105 ? 5.491 0.256 -4.762 1.00 74.19 105 THR A O 1
ATOM 806 N N . LEU A 1 106 ? 3.996 1.678 -3.896 1.00 71.31 106 LEU A N 1
ATOM 807 C CA . LEU A 1 106 ? 2.923 1.306 -4.811 1.00 71.31 106 LEU A CA 1
ATOM 808 C C . LEU A 1 106 ? 3.319 1.438 -6.267 1.00 71.31 106 LEU A C 1
ATOM 810 O O . LEU A 1 106 ? 2.905 0.608 -7.060 1.00 71.31 106 LEU A O 1
ATOM 814 N N . ASN A 1 107 ? 4.145 2.423 -6.614 1.00 65.69 107 ASN A N 1
ATOM 815 C CA . ASN A 1 107 ? 4.641 2.581 -7.977 1.00 65.69 107 ASN A CA 1
ATOM 816 C C . ASN A 1 107 ? 5.403 1.324 -8.452 1.00 65.69 107 ASN A C 1
ATOM 818 O O . ASN A 1 107 ? 5.212 0.907 -9.591 1.00 65.69 107 ASN A O 1
ATOM 822 N N . ALA A 1 108 ? 6.169 0.653 -7.573 1.00 68.81 108 ALA A N 1
ATOM 823 C CA . ALA A 1 108 ? 6.802 -0.635 -7.892 1.00 68.81 108 ALA A CA 1
ATOM 824 C C . ALA A 1 108 ? 5.770 -1.739 -8.098 1.00 68.81 108 ALA A C 1
ATOM 826 O O . ALA A 1 108 ? 5.876 -2.529 -9.027 1.00 68.81 108 ALA A O 1
ATOM 827 N N . ARG A 1 109 ? 4.752 -1.809 -7.241 1.00 68.38 109 ARG A N 1
ATOM 828 C CA . ARG A 1 109 ? 3.722 -2.847 -7.357 1.00 68.38 109 ARG A CA 1
ATOM 829 C C . ARG A 1 109 ? 2.824 -2.656 -8.555 1.00 68.38 109 ARG A C 1
ATOM 831 O O . ARG A 1 109 ? 2.491 -3.642 -9.189 1.00 68.38 109 ARG A O 1
ATOM 838 N N . TYR A 1 110 ? 2.439 -1.422 -8.857 1.00 63.34 110 TYR A N 1
ATOM 839 C CA . TYR A 1 110 ? 1.676 -1.096 -10.054 1.00 63.34 110 TYR A CA 1
ATOM 840 C C . TYR A 1 110 ? 2.399 -1.584 -11.294 1.00 63.34 110 TYR A C 1
ATOM 842 O O . TYR A 1 110 ? 1.775 -2.216 -12.138 1.00 63.34 110 TYR A O 1
ATOM 850 N N . PHE A 1 111 ? 3.708 -1.349 -11.346 1.00 61.81 111 PHE A N 1
ATOM 851 C CA . PHE A 1 111 ? 4.559 -1.887 -12.386 1.00 61.81 111 PHE A CA 1
ATOM 852 C C . PHE A 1 111 ? 4.481 -3.418 -12.425 1.00 61.81 111 PHE A C 1
ATOM 854 O O . PHE A 1 111 ? 4.162 -3.957 -13.466 1.00 61.81 111 PHE A O 1
ATOM 861 N N . LEU A 1 112 ? 4.632 -4.098 -11.281 1.00 66.19 112 LEU A N 1
ATOM 862 C CA . LEU A 1 112 ? 4.655 -5.567 -11.166 1.00 66.19 112 LEU A CA 1
ATOM 863 C C . LEU A 1 112 ? 3.290 -6.287 -11.284 1.00 66.19 112 LEU A C 1
ATOM 865 O O . LEU A 1 112 ? 3.270 -7.514 -11.326 1.00 66.19 112 LEU A O 1
ATOM 869 N N . GLN A 1 113 ? 2.155 -5.577 -11.240 1.00 59.94 113 GLN A N 1
ATOM 870 C CA . GLN A 1 113 ? 0.806 -6.158 -11.079 1.00 59.94 113 GLN A CA 1
ATOM 871 C C . GLN A 1 113 ? -0.153 -5.976 -12.265 1.00 59.94 113 GLN A C 1
ATOM 873 O O . GLN A 1 113 ? -1.198 -6.632 -12.260 1.00 59.94 113 GLN A O 1
ATOM 878 N N . GLN A 1 114 ? 0.062 -5.030 -13.185 1.00 52.97 114 GLN A N 1
ATOM 879 C CA . GLN A 1 114 ? -1.022 -4.574 -14.070 1.00 52.97 114 GLN A CA 1
ATOM 880 C C . GLN A 1 114 ? -0.638 -4.447 -15.553 1.00 52.97 114 GLN A C 1
ATOM 882 O O . GLN A 1 114 ? 0.234 -3.642 -15.883 1.00 52.97 114 GLN A O 1
ATOM 887 N N . PRO A 1 115 ? -1.436 -5.044 -16.462 1.00 39.19 115 PRO A N 1
ATOM 888 C CA . PRO A 1 115 ? -1.753 -4.457 -17.763 1.00 39.19 115 PRO A CA 1
ATOM 889 C C . PRO A 1 115 ? -2.608 -3.186 -17.577 1.00 39.19 115 PRO A C 1
ATOM 891 O O . PRO A 1 115 ? -3.826 -3.197 -17.670 1.00 39.19 115 PRO A O 1
ATOM 894 N N . PHE A 1 116 ? -1.939 -2.068 -17.291 1.00 37.97 116 PHE A N 1
ATOM 895 C CA . PHE A 1 116 ? -2.393 -0.677 -17.447 1.00 37.97 116 PHE A CA 1
ATOM 896 C C . PHE A 1 116 ? -3.673 -0.105 -16.803 1.00 37.97 116 PHE A C 1
ATOM 898 O O . PHE A 1 116 ? -4.792 -0.380 -17.212 1.00 37.97 116 PHE A O 1
ATOM 905 N N . GLN A 1 117 ? -3.464 0.936 -15.979 1.00 32.00 117 GLN A N 1
ATOM 906 C CA . GLN A 1 117 ? -3.852 2.346 -16.218 1.00 32.00 117 GLN A CA 1
ATOM 907 C C . GLN A 1 117 ? -3.179 3.207 -15.128 1.00 32.00 117 GLN A C 1
ATOM 909 O O . GLN A 1 117 ? -3.694 3.327 -14.019 1.00 32.00 117 GLN A O 1
ATOM 914 N N . ILE A 1 118 ? -2.013 3.799 -15.413 1.00 35.06 118 ILE A N 1
ATOM 915 C CA . ILE A 1 118 ? -1.378 4.775 -14.512 1.00 35.06 118 ILE A CA 1
ATOM 916 C C . ILE A 1 118 ? -1.619 6.171 -15.084 1.00 35.06 118 ILE A C 1
ATOM 918 O O . ILE A 1 118 ? -1.277 6.434 -16.231 1.00 35.06 118 ILE A O 1
ATOM 922 N N . ARG A 1 119 ? -2.185 7.069 -14.272 1.00 33.00 119 ARG A N 1
ATOM 923 C CA . ARG A 1 119 ? -2.035 8.516 -14.452 1.00 33.00 119 ARG A CA 1
ATOM 924 C C . ARG A 1 119 ? -0.935 8.961 -13.500 1.00 33.00 119 ARG A C 1
ATOM 926 O O . ARG A 1 119 ? -1.186 9.118 -12.307 1.00 33.00 119 ARG A O 1
ATOM 933 N N . TYR A 1 120 ? 0.283 9.136 -13.999 1.00 39.41 120 TYR A N 1
ATOM 934 C CA . TYR A 1 120 ? 1.273 9.912 -13.260 1.00 39.41 120 TYR A CA 1
ATOM 935 C C . TYR A 1 120 ? 0.779 11.356 -13.268 1.00 39.41 120 TYR A C 1
ATOM 937 O O . TYR A 1 120 ? 0.634 11.938 -14.341 1.00 39.41 120 TYR A O 1
ATOM 945 N N . HIS A 1 121 ? 0.515 11.937 -12.095 1.00 36.47 121 HIS A N 1
ATOM 946 C CA . HIS A 1 121 ? 0.003 13.310 -11.982 1.00 36.47 121 HIS A CA 1
ATOM 947 C C . HIS A 1 121 ? 0.887 14.365 -12.675 1.00 36.47 121 HIS A C 1
ATOM 949 O O . HIS A 1 121 ? 0.394 15.448 -12.969 1.00 36.47 121 HIS A O 1
ATOM 955 N N . HIS A 1 122 ? 2.147 14.033 -12.977 1.00 37.19 122 HIS A N 1
ATOM 956 C CA . HIS A 1 122 ? 3.100 14.911 -13.660 1.00 37.19 122 HIS A CA 1
ATOM 957 C C . HIS A 1 122 ? 3.391 14.531 -15.118 1.00 37.19 122 HIS A C 1
ATOM 959 O O . HIS A 1 122 ? 3.974 15.338 -15.828 1.00 37.19 122 HIS A O 1
ATOM 965 N N . LEU A 1 123 ? 3.000 13.334 -15.574 1.00 38.50 123 LEU A N 1
ATOM 966 C CA . LEU A 1 123 ? 3.280 12.882 -16.944 1.00 38.50 123 LEU A CA 1
ATOM 967 C C . LEU A 1 123 ? 2.019 12.711 -17.790 1.00 38.50 123 LEU A C 1
ATOM 969 O O . LEU A 1 123 ? 2.141 12.683 -19.000 1.00 38.50 123 LEU A O 1
ATOM 973 N N . ASN A 1 124 ? 0.815 12.592 -17.207 1.00 40.97 124 ASN A N 1
ATOM 974 C CA . ASN A 1 124 ? -0.435 12.298 -17.940 1.00 40.97 124 ASN A CA 1
ATOM 975 C C . ASN A 1 124 ? -0.342 11.123 -18.946 1.00 40.97 124 ASN A C 1
ATOM 977 O O . ASN A 1 124 ? -1.250 10.926 -19.751 1.00 40.97 124 ASN A O 1
ATOM 981 N N . GLU A 1 125 ? 0.717 10.317 -18.873 1.00 41.12 125 GLU A N 1
ATOM 982 C CA . GLU A 1 125 ? 1.079 9.330 -19.880 1.00 41.12 125 GLU A CA 1
ATOM 983 C C . GLU A 1 125 ? 1.079 7.918 -19.304 1.00 41.12 125 GLU A C 1
ATOM 985 O O . GLU A 1 125 ? 1.368 7.661 -18.130 1.00 41.12 125 GLU A O 1
ATOM 990 N N . HIS A 1 126 ? 0.707 6.997 -20.182 1.00 49.62 126 HIS A N 1
ATOM 991 C CA . HIS A 1 126 ? 0.608 5.577 -19.936 1.00 49.62 126 HIS A CA 1
ATOM 992 C C . HIS A 1 126 ? 2.010 4.933 -20.050 1.00 49.62 126 HIS A C 1
ATOM 994 O O . HIS A 1 126 ? 2.541 4.808 -21.146 1.00 49.62 126 HIS A O 1
ATOM 1000 N N . LEU A 1 127 ? 2.583 4.475 -18.926 1.00 57.06 127 LEU A N 1
ATOM 1001 C CA . LEU A 1 127 ? 3.819 3.672 -18.860 1.00 57.06 127 LEU A CA 1
ATOM 1002 C C . LEU A 1 127 ? 3.660 2.255 -19.447 1.00 57.06 127 LEU A C 1
ATOM 1004 O O . LEU A 1 127 ? 3.284 1.315 -18.741 1.00 57.06 127 LEU A O 1
ATOM 1008 N N . ASP A 1 128 ? 3.904 2.110 -20.751 1.00 64.56 128 ASP A N 1
ATOM 1009 C CA . ASP A 1 128 ? 3.736 0.840 -21.477 1.00 64.56 128 ASP A CA 1
ATOM 1010 C C . ASP A 1 128 ? 5.000 -0.012 -21.461 1.00 64.56 128 ASP A C 1
ATOM 1012 O O . ASP A 1 128 ? 6.062 0.418 -21.009 1.00 64.56 128 ASP A O 1
ATOM 1016 N N . ILE A 1 129 ? 4.900 -1.252 -21.953 1.00 72.88 129 ILE A N 1
ATOM 1017 C CA . ILE A 1 129 ? 6.082 -2.109 -22.121 1.00 72.88 129 ILE A CA 1
ATOM 1018 C C . ILE A 1 129 ? 7.134 -1.428 -23.002 1.00 72.88 129 ILE A C 1
ATOM 1020 O O . ILE A 1 129 ? 8.327 -1.708 -22.896 1.00 72.88 129 ILE A O 1
ATOM 1024 N N . ALA A 1 130 ? 6.730 -0.505 -23.863 1.00 70.19 130 ALA A N 1
ATOM 1025 C CA . ALA A 1 130 ? 7.661 0.195 -24.711 1.00 70.19 130 ALA A CA 1
ATOM 1026 C C . ALA A 1 130 ? 8.451 1.270 -23.925 1.00 70.19 130 ALA A C 1
ATOM 1028 O O . ALA A 1 130 ? 9.666 1.370 -24.103 1.00 70.19 130 ALA A O 1
ATOM 1029 N N . HIS A 1 131 ? 7.848 1.935 -22.935 1.00 73.88 131 HIS A N 1
ATOM 1030 C CA . HIS A 1 131 ? 8.573 2.701 -21.912 1.00 73.88 131 HIS A CA 1
ATOM 1031 C C . HIS A 1 131 ? 9.456 1.801 -21.035 1.00 73.88 131 HIS A C 1
ATOM 1033 O O . HIS A 1 131 ? 10.600 2.158 -20.752 1.00 73.88 131 HIS A O 1
ATOM 1039 N N . PHE A 1 132 ? 8.976 0.612 -20.642 1.00 78.12 132 PHE A N 1
ATOM 1040 C CA . PHE A 1 132 ? 9.801 -0.375 -19.933 1.00 78.12 132 PHE A CA 1
ATOM 1041 C C . PHE A 1 132 ? 11.046 -0.751 -20.745 1.00 78.12 132 PHE A C 1
ATOM 1043 O O . PHE A 1 132 ? 12.142 -0.805 -20.194 1.00 78.12 132 PHE A O 1
ATOM 1050 N N . CYS A 1 133 ? 10.904 -0.964 -22.057 1.00 81.62 133 CYS A N 1
ATOM 1051 C CA . CYS A 1 133 ? 12.016 -1.255 -22.957 1.00 81.62 133 CYS A CA 1
ATOM 1052 C C . CYS A 1 133 ? 13.044 -0.115 -22.971 1.00 81.62 133 CYS A C 1
ATOM 1054 O O . CYS A 1 133 ? 14.246 -0.383 -22.913 1.00 81.62 133 CYS A O 1
ATOM 1056 N N . ILE A 1 134 ? 12.600 1.147 -22.990 1.00 78.50 134 ILE A N 1
ATOM 1057 C CA . ILE A 1 134 ? 13.512 2.292 -22.875 1.00 78.50 134 ILE A CA 1
ATOM 1058 C C . ILE A 1 134 ? 14.222 2.286 -21.527 1.00 78.50 134 ILE A C 1
ATOM 1060 O O . ILE A 1 134 ? 15.444 2.399 -21.491 1.00 78.50 134 ILE A O 1
ATOM 1064 N N . PHE A 1 135 ? 13.497 2.113 -20.422 1.00 84.38 135 PHE A N 1
ATOM 1065 C CA . PHE A 1 135 ? 14.123 2.070 -19.103 1.00 84.38 135 PHE A CA 1
ATOM 1066 C C . PHE A 1 135 ? 15.057 0.878 -18.928 1.00 84.38 135 PHE A C 1
ATOM 1068 O O . PHE A 1 135 ? 16.057 1.003 -18.226 1.00 84.38 135 PHE A O 1
ATOM 1075 N N . TYR A 1 136 ? 14.789 -0.250 -19.584 1.00 89.00 136 TYR A N 1
ATOM 1076 C CA . TYR A 1 136 ? 15.710 -1.378 -19.645 1.00 89.00 136 TYR A CA 1
ATOM 1077 C C . TYR A 1 136 ? 17.027 -0.951 -20.289 1.00 89.00 136 TYR A C 1
ATOM 1079 O O . TYR A 1 136 ? 18.080 -1.101 -19.672 1.00 89.00 136 TYR A O 1
ATOM 1087 N N . TRP A 1 137 ? 16.978 -0.352 -21.479 1.00 87.44 137 TRP A N 1
ATOM 1088 C CA . TRP A 1 137 ? 18.182 0.098 -22.173 1.00 87.44 137 TRP A CA 1
ATOM 1089 C C . TRP A 1 137 ? 18.903 1.224 -21.439 1.00 87.44 137 TRP A C 1
ATOM 1091 O O . TRP A 1 137 ? 20.127 1.197 -21.346 1.00 87.44 137 TRP A O 1
ATOM 1101 N N . LEU A 1 138 ? 18.165 2.164 -20.848 1.00 85.81 138 LEU A N 1
ATOM 1102 C CA . LEU A 1 138 ? 18.729 3.221 -20.015 1.00 85.81 138 LEU A CA 1
ATOM 1103 C C . LEU A 1 138 ? 19.415 2.645 -18.768 1.00 85.81 138 LEU A C 1
ATOM 1105 O O . LEU A 1 138 ? 20.508 3.065 -18.402 1.00 85.81 138 LEU A O 1
ATOM 1109 N N . THR A 1 139 ? 18.820 1.625 -18.153 1.00 92.00 139 THR A N 1
ATOM 1110 C CA . THR A 1 139 ? 19.434 0.894 -17.041 1.00 92.00 139 THR A CA 1
ATOM 1111 C C . THR A 1 139 ? 20.736 0.214 -17.470 1.00 92.00 139 THR A C 1
ATOM 1113 O O . THR A 1 139 ? 21.716 0.291 -16.733 1.00 92.00 139 THR A O 1
ATOM 1116 N N . GLN A 1 140 ? 20.780 -0.432 -18.644 1.00 94.06 140 GLN A N 1
ATOM 1117 C CA . GLN A 1 140 ? 22.015 -1.044 -19.159 1.00 94.06 140 GLN A CA 1
ATOM 1118 C C . GLN A 1 140 ? 23.090 0.012 -19.441 1.00 94.06 140 GLN A C 1
ATOM 1120 O O . GLN A 1 140 ? 24.215 -0.122 -18.967 1.00 94.06 140 GLN A O 1
ATOM 1125 N N . TYR A 1 141 ? 22.714 1.107 -20.109 1.00 91.06 141 TYR A N 1
ATOM 1126 C CA . TYR A 1 141 ? 23.592 2.239 -20.404 1.00 91.06 141 TYR A CA 1
ATOM 1127 C C . TYR A 1 141 ? 24.288 2.787 -19.152 1.00 91.06 141 TYR A C 1
ATOM 1129 O O . TYR A 1 141 ? 25.501 3.012 -19.157 1.00 91.06 141 TYR A O 1
ATOM 1137 N N . LEU A 1 142 ? 23.514 2.988 -18.080 1.00 91.31 142 LEU A N 1
ATOM 1138 C CA . LEU A 1 142 ? 24.015 3.491 -16.803 1.00 91.31 142 LEU A CA 1
ATOM 1139 C C . LEU A 1 142 ? 24.905 2.459 -16.102 1.00 91.31 142 LEU A C 1
ATOM 1141 O O . LEU A 1 142 ? 25.988 2.809 -15.637 1.00 91.31 142 LEU A O 1
ATOM 1145 N N . LYS A 1 143 ? 24.498 1.182 -16.078 1.00 92.44 143 LYS A N 1
ATOM 1146 C CA . LYS A 1 143 ? 25.278 0.097 -15.462 1.00 92.44 143 LYS A CA 1
ATOM 1147 C C . LYS A 1 143 ? 26.635 -0.112 -16.134 1.00 92.44 143 LYS A C 1
ATOM 1149 O O . LYS A 1 143 ? 27.632 -0.237 -15.431 1.00 92.44 143 LYS A O 1
ATOM 1154 N N . GLU A 1 144 ? 26.695 -0.116 -17.465 1.00 93.62 144 GLU A N 1
ATOM 1155 C CA . GLU A 1 144 ? 27.951 -0.278 -18.216 1.00 93.62 144 GLU A CA 1
ATOM 1156 C C . GLU A 1 144 ? 28.944 0.865 -17.969 1.00 93.62 144 GLU A C 1
ATOM 1158 O O . GLU A 1 144 ? 30.154 0.663 -18.028 1.00 93.62 144 GLU A O 1
ATOM 1163 N N . ARG A 1 145 ? 28.437 2.058 -17.642 1.00 91.00 145 ARG A N 1
ATOM 1164 C CA . ARG A 1 145 ? 29.242 3.227 -17.258 1.00 91.00 145 ARG A CA 1
ATOM 1165 C C . ARG A 1 145 ? 29.495 3.324 -15.754 1.00 91.00 145 ARG A C 1
ATOM 1167 O O . ARG A 1 145 ? 30.049 4.319 -15.298 1.00 91.00 145 ARG A O 1
ATOM 1174 N N . ALA A 1 146 ? 29.097 2.303 -14.994 1.00 92.94 146 ALA A N 1
ATOM 1175 C CA . ALA A 1 146 ? 29.182 2.259 -13.539 1.00 92.94 146 ALA A CA 1
ATOM 1176 C C . ALA A 1 146 ? 28.477 3.436 -12.835 1.00 92.94 146 ALA A C 1
ATOM 1178 O O . ALA A 1 146 ? 28.864 3.818 -11.730 1.00 92.94 146 ALA A O 1
ATOM 1179 N N . TYR A 1 147 ? 27.425 3.994 -13.444 1.00 90.94 147 TYR A N 1
ATOM 1180 C CA . TYR A 1 147 ? 26.598 5.005 -12.795 1.00 90.94 147 TYR A CA 1
ATOM 1181 C C . TYR A 1 147 ? 25.623 4.352 -11.810 1.00 90.94 147 TYR A C 1
AT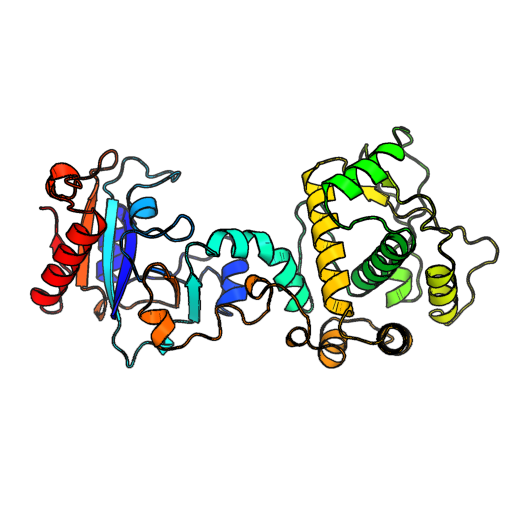OM 1183 O O . TYR A 1 147 ? 24.834 3.484 -12.206 1.00 90.94 147 TYR A O 1
ATOM 1191 N N . PRO A 1 148 ? 25.636 4.767 -10.533 1.00 91.38 148 PRO A N 1
ATOM 1192 C CA . PRO A 1 148 ? 24.680 4.274 -9.559 1.00 91.38 148 PRO A CA 1
ATOM 1193 C C . PRO A 1 148 ? 23.247 4.715 -9.892 1.00 91.38 148 PRO A C 1
ATOM 1195 O O . PRO A 1 148 ? 23.016 5.807 -10.412 1.00 91.38 148 PRO A O 1
ATOM 1198 N N . LEU A 1 149 ? 22.266 3.864 -9.579 1.00 89.69 149 LEU A N 1
ATOM 1199 C CA . LEU A 1 149 ? 20.846 4.122 -9.862 1.00 89.69 149 LEU A CA 1
ATOM 1200 C C . LEU A 1 149 ? 20.129 4.814 -8.688 1.00 89.69 149 LEU A C 1
ATOM 1202 O O . LEU A 1 149 ? 18.902 4.752 -8.593 1.00 89.69 149 LEU A O 1
ATOM 1206 N N . GLU A 1 150 ? 20.858 5.425 -7.748 1.00 88.38 150 GLU A N 1
ATOM 1207 C CA . GLU A 1 150 ? 20.250 6.228 -6.686 1.00 88.38 150 GLU A CA 1
ATOM 1208 C C . GLU A 1 150 ? 19.976 7.664 -7.140 1.00 88.38 150 GLU A C 1
ATOM 1210 O O . GLU A 1 150 ? 20.716 8.253 -7.927 1.00 88.38 150 GLU A O 1
ATOM 1215 N N . ALA A 1 151 ? 18.922 8.258 -6.575 1.00 83.94 151 ALA A N 1
ATOM 1216 C CA . ALA A 1 151 ? 18.487 9.608 -6.922 1.00 83.94 151 ALA A CA 1
ATOM 1217 C C . ALA A 1 151 ? 19.597 10.668 -6.802 1.00 83.94 151 ALA A C 1
ATOM 1219 O O . ALA A 1 151 ? 19.730 11.448 -7.740 1.00 83.94 151 ALA A O 1
ATOM 1220 N N . PRO A 1 152 ? 20.443 10.692 -5.747 1.00 84.75 152 PRO A N 1
ATOM 1221 C CA . PRO A 1 152 ? 21.520 11.678 -5.660 1.00 84.75 152 PRO A CA 1
ATOM 1222 C C . PRO A 1 152 ? 22.552 11.545 -6.786 1.00 84.75 152 PRO A C 1
ATOM 1224 O O . PRO A 1 152 ? 23.002 12.552 -7.321 1.00 84.75 152 PRO A O 1
ATOM 1227 N N . ALA A 1 153 ? 22.897 10.313 -7.175 1.00 85.81 153 ALA A N 1
ATOM 1228 C CA . ALA A 1 153 ? 23.866 10.056 -8.237 1.00 85.81 153 ALA A CA 1
ATOM 1229 C C . ALA A 1 153 ? 23.308 10.437 -9.614 1.00 85.81 153 ALA A C 1
ATOM 1231 O O . ALA A 1 153 ? 23.992 11.093 -10.396 1.00 85.81 153 ALA A O 1
ATOM 1232 N N . LEU A 1 154 ? 22.045 10.089 -9.890 1.00 82.25 154 LEU A N 1
ATOM 1233 C CA . LEU A 1 154 ? 21.371 10.512 -11.119 1.00 82.25 154 LEU A CA 1
ATOM 1234 C C . LEU A 1 154 ? 21.164 12.023 -11.166 1.00 82.25 154 LEU A C 1
ATOM 1236 O O . LEU A 1 154 ? 21.280 12.614 -12.233 1.00 82.25 154 LEU A O 1
ATOM 1240 N N . HIS A 1 155 ? 20.888 12.655 -10.025 1.00 80.12 155 HIS A N 1
ATOM 1241 C CA . HIS A 1 155 ? 20.770 14.103 -9.952 1.00 80.12 155 HIS A CA 1
ATOM 1242 C C . HIS A 1 155 ? 22.087 14.783 -10.298 1.00 80.12 155 HIS A C 1
ATOM 1244 O O . HIS A 1 155 ? 22.081 15.691 -11.118 1.00 80.12 155 HIS A O 1
ATOM 1250 N N . GLU A 1 156 ? 23.208 14.315 -9.753 1.00 81.56 156 GLU A N 1
ATOM 1251 C CA . GLU A 1 156 ? 24.524 14.858 -10.090 1.00 81.56 156 GLU A CA 1
ATOM 1252 C C . GLU A 1 156 ? 24.865 14.653 -11.573 1.00 81.56 156 GLU A C 1
ATOM 1254 O O . GLU A 1 156 ? 25.272 15.598 -12.246 1.00 81.56 156 GLU A O 1
ATOM 1259 N N . LEU A 1 157 ? 24.615 13.450 -12.104 1.00 79.81 157 LEU A N 1
ATOM 1260 C CA . LEU A 1 157 ? 24.824 13.131 -13.518 1.00 79.81 157 LEU A CA 1
ATOM 1261 C C . LEU A 1 157 ? 24.015 14.056 -14.437 1.00 79.81 157 LEU A C 1
ATOM 1263 O O . LEU A 1 157 ? 24.541 14.599 -15.402 1.00 79.81 157 LEU A O 1
ATOM 1267 N N . LEU A 1 158 ? 22.729 14.238 -14.142 1.00 73.38 158 LEU A N 1
ATOM 1268 C CA . LEU A 1 158 ? 21.820 14.995 -15.000 1.00 73.38 158 LEU A CA 1
ATOM 1269 C C . LEU A 1 158 ? 21.929 16.506 -14.788 1.00 73.38 158 LEU A C 1
ATOM 1271 O O . LEU A 1 158 ? 21.634 17.268 -15.706 1.00 73.38 158 LEU A O 1
ATOM 1275 N N . ARG A 1 159 ? 22.399 16.955 -13.617 1.00 70.81 159 ARG A N 1
ATOM 1276 C CA . ARG A 1 159 ? 22.679 18.368 -13.334 1.00 70.81 159 ARG A CA 1
ATOM 1277 C C . ARG A 1 159 ? 23.782 18.925 -14.231 1.00 70.81 159 ARG A C 1
ATOM 1279 O O . ARG A 1 159 ? 23.720 20.090 -14.608 1.00 70.81 159 ARG A O 1
ATOM 1286 N N . GLN A 1 160 ? 24.756 18.097 -14.606 1.00 65.81 160 GLN A N 1
ATOM 1287 C CA . GLN A 1 160 ? 25.830 18.471 -15.535 1.00 65.81 160 GLN A CA 1
ATOM 1288 C C . GLN A 1 160 ? 25.320 18.712 -16.969 1.00 65.81 160 GLN A C 1
ATOM 1290 O O . GLN A 1 160 ? 26.045 19.274 -17.789 1.00 65.81 160 GLN A O 1
ATOM 1295 N N . HIS A 1 161 ? 24.074 18.320 -17.262 1.00 61.84 161 HIS A N 1
ATOM 1296 C CA . HIS A 1 161 ? 23.464 18.339 -18.593 1.00 61.84 161 HIS A CA 1
ATOM 1297 C C . HIS A 1 161 ? 22.063 18.976 -18.587 1.00 61.84 161 HIS A C 1
ATOM 1299 O O . HIS A 1 161 ? 21.191 18.585 -19.369 1.00 61.84 161 HIS A O 1
ATOM 1305 N N . ILE A 1 162 ? 21.829 19.944 -17.692 1.00 56.59 162 ILE A N 1
ATOM 1306 C CA . ILE A 1 162 ? 20.616 20.769 -17.722 1.00 56.59 162 ILE A CA 1
ATOM 1307 C C . ILE A 1 162 ? 20.719 21.707 -18.924 1.00 56.59 162 ILE A C 1
ATOM 1309 O O . ILE A 1 162 ? 21.621 22.537 -19.010 1.00 56.59 162 ILE A O 1
ATOM 1313 N N . ASP A 1 163 ? 19.784 21.556 -19.852 1.00 54.88 163 ASP A N 1
ATOM 1314 C CA . ASP A 1 163 ? 19.617 22.465 -20.977 1.00 54.88 163 ASP A CA 1
ATOM 1315 C C . ASP A 1 163 ? 18.713 23.621 -20.536 1.00 54.88 163 ASP A C 1
ATOM 1317 O O . ASP A 1 163 ? 17.511 23.442 -20.353 1.00 54.88 163 ASP A O 1
ATOM 1321 N N . GLU A 1 164 ? 19.312 24.791 -20.309 1.00 53.00 164 GLU A N 1
ATOM 1322 C CA . GLU A 1 164 ? 18.604 26.037 -19.981 1.00 53.00 164 GLU A CA 1
ATOM 1323 C C . GLU A 1 164 ? 18.098 26.772 -21.241 1.00 53.00 164 GLU A C 1
ATOM 1325 O O . GLU A 1 164 ? 17.645 27.913 -21.146 1.00 53.00 164 GLU A O 1
ATOM 1330 N N . SER A 1 165 ? 18.196 26.173 -22.439 1.00 46.56 165 SER A N 1
ATOM 1331 C CA . SER A 1 165 ? 17.821 26.871 -23.670 1.00 46.56 165 SER A CA 1
ATOM 1332 C C . SER A 1 165 ? 16.301 26.999 -23.845 1.00 46.56 165 SER A C 1
ATOM 1334 O O . SER A 1 165 ? 15.591 26.085 -24.262 1.00 46.56 165 SER A O 1
ATOM 1336 N N . ASP A 1 166 ? 15.819 28.215 -23.578 1.00 42.19 166 ASP A N 1
ATOM 1337 C CA . ASP A 1 166 ? 14.578 28.787 -24.100 1.00 42.19 166 ASP A CA 1
ATOM 1338 C C . ASP A 1 166 ? 14.561 28.666 -25.637 1.00 42.19 166 ASP A C 1
ATOM 1340 O O . ASP A 1 166 ? 15.091 29.511 -26.364 1.00 42.19 166 ASP A O 1
ATOM 1344 N N . SER A 1 167 ? 13.935 27.624 -26.183 1.00 37.62 167 SER A N 1
ATOM 1345 C CA . SER A 1 167 ? 13.463 27.690 -27.564 1.00 37.62 167 SER A CA 1
ATOM 1346 C C . SER A 1 167 ? 12.130 26.962 -27.739 1.00 37.62 167 SER A C 1
ATOM 1348 O O . SER A 1 167 ? 12.085 25.730 -27.695 1.00 37.62 167 SER A O 1
ATOM 1350 N N . PRO A 1 168 ? 11.027 27.697 -27.985 1.00 35.72 168 PRO A N 1
ATOM 1351 C CA . PRO A 1 168 ? 9.690 27.118 -28.095 1.00 35.72 168 PRO A CA 1
ATOM 1352 C C . PRO A 1 168 ? 9.450 26.290 -29.370 1.00 35.72 168 PRO A C 1
ATOM 1354 O O . PRO A 1 168 ? 8.347 25.784 -29.554 1.00 35.72 168 PRO A O 1
ATOM 1357 N N . TYR A 1 169 ? 10.439 26.118 -30.259 1.00 32.72 169 TYR A N 1
ATOM 1358 C CA . TYR A 1 169 ? 10.234 25.436 -31.541 1.00 32.72 169 TYR A CA 1
ATOM 1359 C C . TYR A 1 169 ? 11.483 24.697 -32.043 1.00 32.72 169 TYR A C 1
ATOM 1361 O O . TYR A 1 169 ? 12.171 25.205 -32.923 1.00 32.72 169 TYR A O 1
ATOM 1369 N N . ALA A 1 170 ? 11.756 23.475 -31.559 1.00 30.92 170 ALA A N 1
ATOM 1370 C CA . ALA A 1 170 ? 12.634 22.533 -32.279 1.00 30.92 170 ALA A CA 1
ATOM 1371 C C . ALA A 1 170 ? 12.560 21.062 -31.801 1.00 30.92 170 ALA A C 1
ATOM 1373 O O . ALA A 1 170 ? 13.596 20.461 -31.500 1.00 30.92 170 ALA A O 1
ATOM 1374 N N . TRP A 1 171 ? 11.394 20.403 -31.785 1.00 34.16 171 TRP A N 1
ATOM 1375 C CA . TRP A 1 171 ? 11.331 19.009 -31.299 1.00 34.16 171 TRP A CA 1
ATOM 1376 C C . TRP A 1 171 ? 10.711 18.027 -32.299 1.00 34.16 171 TRP A C 1
ATOM 1378 O O . TRP A 1 171 ? 9.547 18.111 -32.667 1.00 34.16 171 TRP A O 1
ATOM 1388 N N . ARG A 1 172 ? 11.535 17.060 -32.733 1.00 31.91 172 ARG A N 1
ATOM 1389 C CA . ARG A 1 172 ? 11.093 15.731 -33.169 1.00 31.91 172 ARG A CA 1
ATOM 1390 C C . ARG A 1 172 ? 11.367 14.791 -31.999 1.00 31.91 172 ARG A C 1
ATOM 1392 O O . ARG A 1 172 ? 12.519 14.432 -31.764 1.00 31.91 172 ARG A O 1
ATOM 1399 N N . ILE A 1 173 ? 10.321 14.456 -31.255 1.00 34.50 173 ILE A N 1
ATOM 1400 C CA . ILE A 1 173 ? 10.319 13.363 -30.282 1.00 34.50 173 ILE A CA 1
ATOM 1401 C C . ILE A 1 173 ? 10.213 12.068 -31.095 1.00 34.50 173 ILE A C 1
ATOM 1403 O O . ILE A 1 173 ? 9.337 11.956 -31.953 1.00 34.50 173 ILE A O 1
ATOM 1407 N N . ILE A 1 174 ? 11.081 11.084 -30.851 1.00 36.16 174 ILE A N 1
ATOM 1408 C CA . ILE A 1 174 ? 10.777 9.712 -31.275 1.00 36.16 174 ILE A CA 1
ATOM 1409 C C . ILE A 1 174 ? 9.785 9.186 -30.248 1.00 36.16 174 ILE A C 1
ATOM 1411 O O . ILE A 1 174 ? 10.158 8.679 -29.194 1.00 36.16 174 ILE A O 1
ATOM 1415 N N . GLY A 1 175 ? 8.505 9.404 -30.541 1.00 36.69 175 GLY A N 1
ATOM 1416 C CA . GLY A 1 175 ? 7.419 8.813 -29.786 1.00 36.69 175 GLY A CA 1
ATOM 1417 C C . GLY A 1 175 ? 7.514 7.295 -29.881 1.00 36.69 175 GLY A C 1
ATOM 1418 O O . GLY A 1 175 ? 7.696 6.713 -30.956 1.00 36.69 175 GLY A O 1
ATOM 1419 N N . ILE A 1 176 ? 7.371 6.648 -28.737 1.00 41.75 176 ILE A N 1
ATOM 1420 C CA . ILE A 1 176 ? 7.376 5.197 -28.573 1.00 41.75 176 ILE A CA 1
ATOM 1421 C C . ILE A 1 176 ? 6.204 4.521 -29.326 1.00 41.75 176 ILE A C 1
ATOM 1423 O O . ILE A 1 176 ? 6.215 3.312 -29.537 1.00 41.75 176 ILE A O 1
ATOM 1427 N N . GLU A 1 177 ? 5.254 5.291 -29.873 1.00 37.19 177 GLU A N 1
ATOM 1428 C CA . GLU A 1 177 ? 4.258 4.812 -30.852 1.00 37.19 177 GLU A CA 1
ATOM 1429 C C . GLU A 1 177 ? 4.887 4.109 -32.073 1.00 37.19 177 GLU A C 1
ATOM 1431 O O . GLU A 1 177 ? 4.248 3.265 -32.710 1.00 37.19 177 GLU A O 1
ATOM 1436 N N . THR A 1 178 ? 6.169 4.383 -32.351 1.00 42.66 178 THR A N 1
ATOM 1437 C CA . THR A 1 178 ? 6.933 3.730 -33.422 1.00 42.66 178 THR A CA 1
ATOM 1438 C C . THR A 1 178 ? 7.139 2.227 -33.189 1.00 42.66 178 THR A C 1
ATOM 1440 O O . THR A 1 178 ? 7.260 1.482 -34.160 1.00 42.66 178 THR A O 1
ATOM 1443 N N . LEU A 1 179 ? 7.181 1.767 -31.931 1.00 41.94 179 LEU A N 1
ATOM 1444 C CA . LEU A 1 179 ? 7.454 0.364 -31.583 1.00 41.94 179 LEU A CA 1
ATOM 1445 C C . LEU A 1 179 ? 6.183 -0.495 -31.539 1.00 41.94 179 LEU A C 1
ATOM 1447 O O . LEU A 1 179 ? 6.243 -1.670 -31.876 1.00 41.94 179 LEU A O 1
ATOM 1451 N N . SER A 1 180 ? 5.030 0.083 -31.189 1.00 39.09 180 SER A N 1
ATOM 1452 C CA . SER A 1 180 ? 3.756 -0.646 -31.093 1.00 39.09 180 SER A CA 1
ATOM 1453 C C . SER A 1 180 ? 2.941 -0.667 -32.393 1.00 39.09 180 SER A C 1
ATOM 1455 O O . SER A 1 180 ? 2.121 -1.562 -32.578 1.00 39.09 180 SER A O 1
ATOM 1457 N N . THR A 1 181 ? 3.138 0.301 -33.302 1.00 39.53 181 THR A N 1
ATOM 1458 C CA . THR A 1 181 ? 2.322 0.432 -34.533 1.00 39.53 181 THR A CA 1
ATOM 1459 C C . THR A 1 181 ? 3.123 0.630 -35.824 1.00 39.53 181 THR A C 1
ATOM 1461 O O . THR A 1 181 ? 2.537 0.719 -36.905 1.00 39.53 181 THR A O 1
ATOM 1464 N N . GLY A 1 182 ? 4.455 0.736 -35.746 1.00 38.12 182 GLY A N 1
ATOM 1465 C CA . GLY A 1 182 ? 5.303 1.011 -36.910 1.00 38.12 182 GLY A CA 1
ATOM 1466 C C . GLY A 1 182 ? 5.121 2.409 -37.523 1.00 38.12 182 GLY A C 1
ATOM 1467 O O . GLY A 1 182 ? 5.616 2.654 -38.623 1.00 38.12 182 GLY A O 1
ATOM 1468 N N . ARG A 1 183 ? 4.424 3.339 -36.848 1.00 32.53 183 ARG A N 1
ATOM 1469 C CA . ARG A 1 183 ? 4.212 4.723 -37.307 1.00 32.53 183 ARG A CA 1
ATOM 1470 C C . ARG A 1 183 ? 4.906 5.730 -36.390 1.00 32.53 183 ARG A C 1
ATOM 1472 O O . ARG A 1 183 ? 4.815 5.642 -35.172 1.00 32.53 183 ARG A O 1
ATOM 1479 N N . VAL A 1 184 ? 5.589 6.702 -36.997 1.00 35.50 184 VAL A N 1
ATOM 1480 C CA . VAL A 1 184 ? 6.235 7.828 -36.304 1.00 35.50 184 VAL A CA 1
ATOM 1481 C C . VAL A 1 184 ? 5.236 8.982 -36.232 1.00 35.50 184 VAL A C 1
ATOM 1483 O O . VAL A 1 184 ? 4.980 9.618 -37.252 1.00 35.50 184 VAL A O 1
ATOM 1486 N N . ASN A 1 185 ? 4.685 9.271 -35.053 1.00 34.22 185 ASN A N 1
ATOM 1487 C CA . ASN A 1 185 ? 3.961 10.522 -34.820 1.00 34.22 185 ASN A CA 1
ATOM 1488 C C . ASN A 1 185 ? 4.894 11.564 -34.204 1.00 34.22 185 ASN A C 1
ATOM 1490 O O . ASN A 1 185 ? 5.558 11.326 -33.196 1.00 34.22 185 ASN A O 1
ATOM 1494 N N . LEU A 1 186 ? 4.919 12.737 -34.831 1.00 35.88 186 LEU A N 1
ATOM 1495 C CA . LEU A 1 186 ? 5.650 13.912 -34.378 1.00 35.88 186 LEU A CA 1
ATOM 1496 C C . LEU A 1 186 ? 4.678 14.772 -33.558 1.00 35.88 186 LEU A C 1
ATOM 1498 O O . LEU A 1 186 ? 3.787 15.393 -34.134 1.00 35.88 186 LEU A O 1
ATOM 1502 N N . ARG A 1 187 ? 4.803 14.791 -32.225 1.00 38.41 187 ARG A N 1
ATOM 1503 C CA . ARG A 1 187 ? 4.057 15.746 -31.384 1.00 38.41 187 ARG A CA 1
ATOM 1504 C C . ARG A 1 187 ? 4.753 17.111 -31.381 1.00 38.41 187 ARG A C 1
ATOM 1506 O O . ARG A 1 187 ? 5.979 17.171 -31.367 1.00 38.41 187 ARG A O 1
ATOM 1513 N N . THR A 1 188 ? 3.959 18.183 -31.392 1.00 35.97 188 THR A N 1
ATOM 1514 C CA . THR A 1 188 ? 4.397 19.590 -31.502 1.00 35.97 188 THR A CA 1
ATOM 1515 C C . THR A 1 188 ? 3.900 20.458 -30.339 1.00 35.97 188 THR A C 1
ATOM 1517 O O . THR A 1 188 ? 3.618 21.639 -30.533 1.00 35.97 188 THR A O 1
ATOM 1520 N N . GLU A 1 189 ? 3.715 19.890 -29.147 1.00 40.84 189 GLU A N 1
ATOM 1521 C CA . GLU A 1 189 ? 3.346 20.695 -27.977 1.00 40.84 189 GLU A CA 1
ATOM 1522 C C . GLU A 1 189 ? 4.585 21.397 -27.389 1.00 40.84 189 GLU A C 1
ATOM 1524 O O . GLU A 1 189 ? 5.678 20.826 -27.426 1.00 40.84 189 GLU A O 1
ATOM 1529 N N . PRO A 1 190 ? 4.446 22.640 -26.890 1.00 43.59 190 PRO A N 1
ATOM 1530 C CA . PRO A 1 190 ? 5.547 23.367 -26.265 1.00 43.59 190 PRO A CA 1
ATOM 1531 C C . PRO A 1 190 ? 6.036 22.645 -25.001 1.00 43.59 190 PRO A C 1
ATOM 1533 O O . PRO A 1 190 ? 5.238 22.248 -24.151 1.00 43.59 190 PRO A O 1
ATOM 1536 N N . GLU A 1 191 ? 7.355 22.475 -24.891 1.00 49.00 191 GLU A N 1
ATOM 1537 C CA . GLU A 1 191 ? 8.003 21.767 -23.782 1.00 49.00 191 GLU A CA 1
ATOM 1538 C C . GLU A 1 191 ? 8.027 22.616 -22.489 1.00 49.00 191 GLU A C 1
ATOM 1540 O O . GLU A 1 191 ? 8.075 23.848 -22.551 1.00 49.00 191 GLU A O 1
ATOM 1545 N N . PRO A 1 192 ? 8.016 21.985 -21.299 1.00 49.62 192 PRO A N 1
ATOM 1546 C CA . PRO A 1 192 ? 8.265 22.679 -20.038 1.00 49.62 192 PRO A CA 1
ATOM 1547 C C . PRO A 1 192 ? 9.712 23.196 -19.956 1.00 49.62 192 PRO A C 1
ATOM 1549 O O . PRO A 1 192 ? 10.633 22.567 -20.469 1.00 49.62 192 PRO A O 1
ATOM 1552 N N . ALA A 1 193 ? 9.910 24.314 -19.248 1.00 45.22 193 ALA A N 1
ATOM 1553 C CA . ALA A 1 193 ? 11.143 25.119 -19.241 1.00 45.22 193 ALA A CA 1
ATOM 1554 C C . ALA A 1 193 ? 12.435 24.413 -18.772 1.00 45.22 193 ALA A C 1
ATOM 1556 O O . ALA A 1 193 ? 13.514 24.971 -18.925 1.00 45.22 193 ALA A O 1
ATOM 1557 N N . TYR A 1 194 ? 12.350 23.206 -18.203 1.00 51.22 194 TYR A N 1
ATOM 1558 C CA . TYR A 1 194 ? 13.517 22.444 -17.764 1.00 51.22 194 TYR A CA 1
ATOM 1559 C C . TYR A 1 194 ? 13.351 20.963 -18.098 1.00 51.22 194 TYR A C 1
ATOM 1561 O O . TYR A 1 194 ? 12.336 20.352 -17.746 1.00 51.22 194 TYR A O 1
ATOM 1569 N N . SER A 1 195 ? 14.372 20.379 -18.728 1.00 55.66 195 SER A N 1
ATOM 1570 C CA . SER A 1 195 ? 14.445 18.947 -19.021 1.00 55.66 195 SER A CA 1
ATOM 1571 C C . SER A 1 195 ? 15.831 18.395 -18.698 1.00 55.66 195 SER A C 1
ATOM 1573 O O . SER A 1 195 ? 16.845 19.024 -18.993 1.00 55.66 195 SER A O 1
ATOM 1575 N N . TYR A 1 196 ? 15.880 17.195 -18.124 1.00 53.88 196 TYR A N 1
ATOM 1576 C CA . TYR A 1 196 ? 17.124 16.451 -17.939 1.00 53.88 196 TYR A CA 1
ATOM 1577 C C . TYR A 1 196 ? 17.468 15.652 -19.191 1.00 53.88 196 TYR A C 1
ATOM 1579 O O . TYR A 1 196 ? 16.587 15.013 -19.769 1.00 53.88 196 TYR A O 1
ATOM 1587 N N . ILE A 1 197 ? 18.745 15.651 -19.577 1.00 63.38 197 ILE A N 1
ATOM 1588 C CA . ILE A 1 197 ? 19.239 14.972 -20.776 1.00 63.38 197 ILE A CA 1
ATOM 1589 C C . ILE A 1 197 ? 20.200 13.845 -20.394 1.00 63.38 197 ILE A C 1
ATOM 1591 O O . ILE A 1 197 ? 21.225 14.079 -19.759 1.00 63.38 197 ILE A O 1
ATOM 1595 N N . PHE A 1 198 ? 19.916 12.625 -20.853 1.00 63.88 198 PHE A N 1
ATOM 1596 C CA . PHE A 1 198 ? 20.902 11.541 -20.832 1.00 63.88 198 PHE A CA 1
ATOM 1597 C C . PHE A 1 198 ? 21.827 11.652 -22.040 1.00 63.88 198 PHE A C 1
ATOM 1599 O O . PHE A 1 198 ? 21.602 11.022 -23.079 1.00 63.88 198 PHE A O 1
ATOM 1606 N N . GLU A 1 199 ? 22.860 12.481 -21.914 1.00 69.06 199 GLU A N 1
ATOM 1607 C CA . GLU A 1 199 ? 23.847 12.664 -22.974 1.00 69.06 199 GLU A CA 1
ATOM 1608 C C . GLU A 1 199 ? 24.534 11.330 -23.310 1.00 69.06 199 GLU A C 1
ATOM 1610 O O . GLU A 1 199 ? 24.953 10.586 -22.422 1.00 69.06 199 GLU A O 1
ATOM 1615 N N . GLY A 1 200 ? 24.619 10.999 -24.604 1.00 73.06 200 GLY A N 1
ATOM 1616 C CA . GLY A 1 200 ? 25.274 9.788 -25.103 1.00 73.06 200 GLY A CA 1
ATOM 1617 C C . GLY A 1 200 ? 24.382 8.547 -25.179 1.00 73.06 200 GLY A C 1
ATOM 1618 O O . GLY A 1 200 ? 24.769 7.585 -25.846 1.00 73.06 200 GLY A O 1
ATOM 1619 N N . PHE A 1 201 ? 23.189 8.554 -24.575 1.00 75.25 201 PHE A N 1
ATOM 1620 C CA . PHE A 1 201 ? 22.235 7.446 -24.714 1.00 75.25 201 PHE A CA 1
ATOM 1621 C C . PHE A 1 201 ? 21.700 7.314 -26.151 1.00 75.25 201 PHE A C 1
ATOM 1623 O O . PHE A 1 201 ? 21.486 6.210 -26.644 1.00 75.25 201 PHE A O 1
ATOM 1630 N N . ASP A 1 202 ? 21.580 8.434 -26.861 1.00 67.25 202 ASP A N 1
ATOM 1631 C CA . ASP A 1 202 ? 21.271 8.521 -28.294 1.00 67.25 202 ASP A CA 1
ATOM 1632 C C . ASP A 1 202 ? 22.294 7.808 -29.194 1.00 67.25 202 ASP A C 1
ATOM 1634 O O . ASP A 1 202 ? 21.976 7.418 -30.315 1.00 67.25 202 ASP A O 1
ATOM 1638 N N . ARG A 1 203 ? 23.516 7.609 -28.688 1.00 77.50 203 ARG A N 1
ATOM 1639 C CA . ARG A 1 203 ? 24.628 6.929 -29.368 1.00 77.50 203 ARG A CA 1
ATOM 1640 C C . ARG A 1 203 ? 24.939 5.557 -28.769 1.00 77.50 203 ARG A C 1
ATOM 1642 O O . ARG A 1 203 ? 25.973 4.969 -29.082 1.00 77.50 203 ARG A O 1
ATOM 1649 N N . TYR A 1 204 ? 24.083 5.042 -27.889 1.00 83.69 204 TYR A N 1
ATOM 1650 C CA . TYR A 1 204 ? 24.319 3.773 -27.215 1.00 83.69 204 TYR A CA 1
ATOM 1651 C C . TYR A 1 204 ? 24.122 2.590 -28.175 1.00 83.69 204 TYR A C 1
ATOM 1653 O O . TYR A 1 204 ? 23.004 2.130 -28.407 1.00 83.69 204 TYR A O 1
ATOM 1661 N N . GLU A 1 205 ? 25.228 2.104 -28.743 1.00 86.31 205 GLU A N 1
ATOM 1662 C CA . GLU A 1 205 ? 25.257 1.114 -29.829 1.00 86.31 205 GLU A CA 1
ATOM 1663 C C . GLU A 1 205 ? 24.382 -0.137 -29.593 1.00 86.31 205 GLU A C 1
ATOM 1665 O O . GLU A 1 205 ? 23.610 -0.472 -30.495 1.00 86.31 205 GLU A O 1
ATOM 1670 N N . PRO A 1 206 ? 24.381 -0.792 -28.412 1.00 87.81 206 PRO A N 1
ATOM 1671 C CA . PRO A 1 206 ? 23.486 -1.920 -28.143 1.00 87.81 206 PRO A CA 1
ATOM 1672 C C . PRO A 1 206 ? 22.001 -1.600 -28.355 1.00 87.81 206 PRO A C 1
ATOM 1674 O O . PRO A 1 206 ? 21.269 -2.403 -28.940 1.00 87.81 206 PRO A O 1
ATOM 1677 N N . PHE A 1 207 ? 21.559 -0.410 -27.938 1.00 82.94 207 PHE A N 1
ATOM 1678 C CA . PHE A 1 207 ? 20.181 0.028 -28.137 1.00 82.94 207 PHE A CA 1
ATOM 1679 C C . PHE A 1 207 ? 19.900 0.355 -29.609 1.00 82.94 207 PHE A C 1
ATOM 1681 O O . PHE A 1 207 ? 18.860 -0.037 -30.139 1.00 82.94 207 PHE A O 1
ATOM 1688 N N . LEU A 1 208 ? 20.847 0.996 -30.300 1.00 77.75 208 LEU A N 1
ATOM 1689 C CA . LEU A 1 208 ? 20.740 1.282 -31.735 1.00 77.75 208 LEU A CA 1
ATOM 1690 C C . LEU A 1 208 ? 20.584 0.005 -32.569 1.00 77.75 208 LEU A C 1
ATOM 1692 O O . LEU A 1 208 ? 19.687 -0.084 -33.409 1.00 77.75 208 LEU A O 1
ATOM 1696 N N . LEU A 1 209 ? 21.421 -1.000 -32.304 1.00 81.50 209 LEU A N 1
ATOM 1697 C CA . LEU A 1 209 ? 21.368 -2.303 -32.968 1.00 81.50 209 LEU A CA 1
ATOM 1698 C C . LEU A 1 209 ? 20.040 -3.011 -32.700 1.00 81.50 209 LEU A C 1
ATOM 1700 O O . LEU A 1 209 ? 19.440 -3.585 -33.610 1.00 81.50 209 LEU A O 1
ATOM 1704 N N . PHE A 1 210 ? 19.547 -2.942 -31.464 1.00 82.75 210 PHE A N 1
ATOM 1705 C CA . PHE A 1 210 ? 18.232 -3.463 -31.121 1.00 82.75 210 PHE A CA 1
ATOM 1706 C C . PHE A 1 210 ? 17.117 -2.781 -31.923 1.00 82.75 210 PHE A C 1
ATOM 1708 O O . PHE A 1 210 ? 16.299 -3.476 -32.524 1.00 82.75 210 PHE A O 1
ATOM 1715 N N . LEU A 1 211 ? 17.105 -1.447 -32.001 1.00 73.44 211 LEU A N 1
ATOM 1716 C CA . LEU A 1 211 ? 16.099 -0.703 -32.767 1.00 73.44 211 LEU A CA 1
ATOM 1717 C C . LEU A 1 211 ? 16.123 -1.050 -34.261 1.00 73.44 211 LEU A C 1
ATOM 1719 O O . LEU A 1 211 ? 15.063 -1.149 -34.877 1.00 73.44 211 LEU A O 1
ATOM 1723 N N . GLN A 1 212 ? 17.304 -1.266 -34.846 1.00 71.31 212 GLN A N 1
ATOM 1724 C CA . GLN A 1 212 ? 17.435 -1.704 -36.241 1.00 71.31 212 GLN A CA 1
ATOM 1725 C C . GLN A 1 212 ? 16.819 -3.090 -36.471 1.00 71.31 212 GLN A C 1
ATOM 1727 O O . GLN A 1 212 ? 16.183 -3.315 -37.496 1.00 71.31 212 GLN A O 1
ATOM 1732 N N . GLN A 1 213 ? 16.972 -4.001 -35.508 1.00 73.88 213 GLN A N 1
ATOM 1733 C CA . GLN A 1 213 ? 16.463 -5.374 -35.586 1.00 73.88 213 GLN A CA 1
ATOM 1734 C C . GLN A 1 213 ? 14.955 -5.487 -35.326 1.00 73.88 213 GLN A C 1
ATOM 1736 O O . GLN A 1 213 ? 14.347 -6.469 -35.742 1.00 73.88 213 GLN A O 1
ATOM 1741 N N . GLN A 1 214 ? 14.354 -4.517 -34.631 1.00 66.12 214 GLN A N 1
ATOM 1742 C CA . GLN A 1 214 ? 12.917 -4.500 -34.330 1.00 66.12 214 GLN A CA 1
ATOM 1743 C C . GLN A 1 214 ? 12.042 -4.099 -35.515 1.00 66.12 214 GLN A C 1
ATOM 1745 O O . GLN A 1 214 ? 10.846 -4.384 -35.541 1.00 66.12 214 GLN A O 1
ATOM 1750 N N . ARG A 1 215 ? 12.597 -3.384 -36.492 1.00 61.47 215 ARG A N 1
ATOM 1751 C CA . ARG A 1 215 ? 11.783 -2.808 -37.556 1.00 61.47 215 ARG A CA 1
ATOM 1752 C C . ARG A 1 215 ? 11.608 -3.783 -38.712 1.00 61.47 215 ARG A C 1
ATOM 1754 O O . ARG A 1 215 ? 12.574 -4.325 -39.234 1.00 61.47 215 ARG A O 1
ATOM 1761 N N . ALA A 1 216 ? 10.378 -3.866 -39.216 1.00 50.72 216 ALA A N 1
ATOM 1762 C CA . ALA A 1 216 ? 10.103 -4.433 -40.537 1.00 50.72 216 ALA A CA 1
ATOM 1763 C C . ALA A 1 216 ? 10.767 -3.628 -41.684 1.00 50.72 216 ALA A C 1
ATOM 1765 O O . ALA A 1 216 ? 10.906 -4.142 -42.792 1.00 50.72 216 ALA A O 1
ATOM 1766 N N . HIS A 1 217 ? 11.196 -2.380 -41.425 1.00 43.06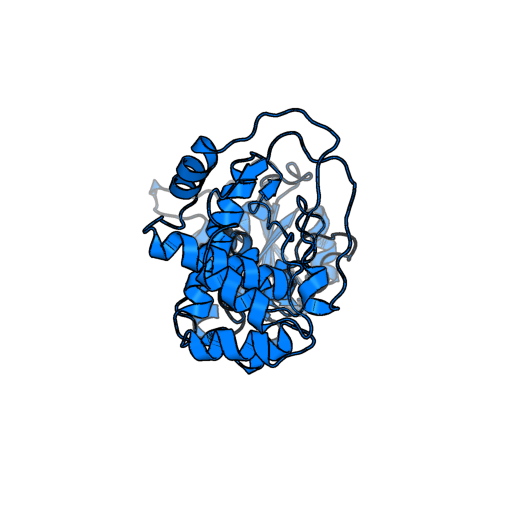 217 HIS A N 1
ATOM 1767 C CA . HIS A 1 217 ? 11.846 -1.485 -42.391 1.00 43.06 217 HIS A CA 1
ATOM 1768 C C . HIS A 1 217 ? 13.061 -0.751 -41.785 1.00 43.06 217 HIS A C 1
ATOM 1770 O O . HIS A 1 217 ? 12.957 -0.230 -40.672 1.00 43.06 217 HIS A O 1
ATOM 1776 N N . PRO A 1 218 ? 14.198 -0.641 -42.496 1.00 49.47 218 PRO A N 1
ATOM 1777 C CA . PRO A 1 218 ? 15.388 0.046 -41.990 1.00 49.47 218 PRO A CA 1
ATOM 1778 C C . PRO A 1 218 ? 15.104 1.514 -41.627 1.00 49.47 218 PRO A C 1
ATOM 1780 O O . PRO A 1 218 ? 14.279 2.183 -42.251 1.00 49.47 218 PRO A O 1
ATOM 1783 N N . LEU A 1 219 ? 15.790 2.020 -40.596 1.00 46.12 219 LEU A N 1
ATOM 1784 C CA . LEU A 1 219 ? 15.843 3.456 -40.304 1.00 46.12 219 LEU A CA 1
ATOM 1785 C C . LEU A 1 219 ? 16.371 4.205 -41.544 1.00 46.12 219 LEU A C 1
ATOM 1787 O O . LEU A 1 219 ? 17.338 3.736 -42.149 1.00 46.12 219 LEU A O 1
ATOM 1791 N N . PRO A 1 220 ? 15.780 5.356 -41.916 1.00 45.03 220 PRO A N 1
ATOM 1792 C CA . PRO A 1 220 ? 16.410 6.267 -42.866 1.00 45.03 220 PRO A CA 1
ATOM 1793 C C . PRO A 1 220 ? 17.857 6.555 -42.440 1.00 45.03 220 PRO A C 1
ATOM 1795 O O . PRO A 1 220 ? 18.121 6.696 -41.245 1.00 45.03 220 PRO A O 1
ATOM 1798 N N . GLN A 1 221 ? 18.795 6.625 -43.390 1.00 47.81 221 GLN A N 1
ATOM 1799 C CA . GLN A 1 221 ? 20.216 6.874 -43.087 1.00 47.81 221 GLN A CA 1
ATOM 1800 C C . GLN A 1 221 ? 20.445 8.211 -42.357 1.00 47.81 221 GLN A C 1
ATOM 1802 O O . GLN A 1 221 ? 21.455 8.378 -41.683 1.00 47.81 221 GLN A O 1
ATOM 1807 N N . ASP A 1 222 ? 19.498 9.140 -42.469 1.00 43.59 222 ASP A N 1
ATOM 1808 C CA . ASP A 1 222 ? 19.467 10.461 -41.846 1.00 43.59 222 ASP A CA 1
ATOM 1809 C C . ASP A 1 222 ? 18.643 10.516 -40.543 1.00 43.59 222 ASP A C 1
ATOM 1811 O O . ASP A 1 222 ? 18.444 11.591 -39.974 1.00 43.59 222 ASP A O 1
ATOM 1815 N N . ALA A 1 223 ? 18.142 9.381 -40.044 1.00 44.91 223 ALA A N 1
ATOM 1816 C CA . ALA A 1 223 ? 17.398 9.344 -38.793 1.00 44.91 223 ALA A CA 1
ATOM 1817 C C . ALA A 1 223 ? 18.325 9.612 -37.597 1.00 44.91 223 ALA A C 1
ATOM 1819 O O . ALA A 1 223 ? 19.092 8.750 -37.173 1.00 44.91 223 ALA A O 1
ATOM 1820 N N . VAL A 1 224 ? 18.212 10.808 -37.019 1.00 48.59 224 VAL A N 1
ATOM 1821 C CA . VAL A 1 224 ? 18.927 11.188 -35.796 1.00 48.59 224 VAL A CA 1
ATOM 1822 C C . VAL A 1 224 ? 18.068 10.846 -34.580 1.00 48.59 224 VAL A C 1
ATOM 1824 O O . VAL A 1 224 ? 16.994 11.422 -34.386 1.00 48.59 224 VAL A O 1
ATOM 1827 N N . LEU A 1 225 ? 18.542 9.914 -33.749 1.00 50.03 225 LEU A N 1
ATOM 1828 C CA . LEU A 1 225 ? 18.003 9.716 -32.405 1.00 50.03 225 LEU A CA 1
ATOM 1829 C C . LEU A 1 225 ? 18.415 10.910 -31.549 1.00 50.03 225 LEU A C 1
ATOM 1831 O O . LEU A 1 225 ? 19.588 11.262 -31.489 1.00 50.03 225 LEU A O 1
ATOM 1835 N N . LYS A 1 226 ? 17.438 11.572 -30.927 1.00 54.00 226 LYS A N 1
ATOM 1836 C CA . LYS A 1 226 ? 17.719 12.639 -29.966 1.00 54.00 226 LYS A CA 1
ATOM 1837 C C . LYS A 1 226 ? 17.981 12.038 -28.578 1.00 54.00 226 LYS A C 1
ATOM 1839 O O . LYS A 1 226 ? 17.460 10.957 -28.288 1.00 54.00 226 LYS A O 1
ATOM 1844 N N . PRO A 1 227 ? 18.739 12.734 -27.713 1.00 56.44 227 PRO A N 1
ATOM 1845 C CA . PRO A 1 227 ? 18.924 12.324 -26.327 1.00 56.44 227 PRO A CA 1
ATOM 1846 C C . PRO A 1 227 ? 17.591 12.098 -25.610 1.00 56.44 227 PRO A C 1
ATOM 1848 O O . PRO A 1 227 ? 16.628 12.837 -25.834 1.00 56.44 227 PRO A O 1
ATOM 1851 N N . TYR A 1 228 ? 17.540 11.092 -24.735 1.00 59.75 228 TYR A N 1
ATOM 1852 C CA . TYR A 1 228 ? 16.359 10.856 -23.908 1.00 59.75 228 TYR A CA 1
ATOM 1853 C C . TYR A 1 228 ? 16.196 12.016 -22.923 1.00 59.75 228 TYR A C 1
ATOM 1855 O O . TYR A 1 228 ? 17.116 12.315 -22.154 1.00 59.75 228 TYR A O 1
ATOM 1863 N N . ARG A 1 229 ? 15.034 12.671 -22.991 1.00 61.78 229 ARG A N 1
ATOM 1864 C CA . ARG A 1 229 ? 14.680 13.840 -22.187 1.00 61.78 229 ARG A CA 1
ATOM 1865 C C . ARG A 1 229 ? 13.623 13.480 -21.164 1.00 61.78 229 ARG A C 1
ATOM 1867 O O . ARG A 1 229 ? 12.638 12.828 -21.497 1.00 61.78 229 ARG A O 1
ATOM 1874 N N . ILE A 1 230 ? 13.816 13.942 -19.936 1.00 62.88 230 ILE A N 1
ATOM 1875 C CA . ILE A 1 230 ? 12.795 13.875 -18.893 1.00 62.88 230 ILE A CA 1
ATOM 1876 C C . ILE A 1 230 ? 12.402 15.294 -18.540 1.00 62.88 230 ILE A C 1
ATOM 1878 O O . ILE A 1 230 ? 13.222 16.066 -18.047 1.00 62.88 230 ILE A O 1
ATOM 1882 N N . SER A 1 231 ? 11.144 15.617 -18.803 1.00 57.28 231 SER A N 1
ATOM 1883 C CA . SER A 1 231 ? 10.552 16.902 -18.472 1.00 57.28 231 SER A CA 1
ATOM 1884 C C . SER A 1 231 ? 10.428 17.093 -16.957 1.00 57.28 231 SER A C 1
ATOM 1886 O O . SER A 1 231 ? 9.933 16.213 -16.252 1.00 57.28 231 SER A O 1
ATOM 1888 N N . GLY A 1 232 ? 10.826 18.272 -16.476 1.00 56.56 232 GLY A N 1
ATOM 1889 C CA . GLY A 1 232 ? 10.744 18.683 -15.076 1.00 56.56 232 GLY A CA 1
ATOM 1890 C C . GLY A 1 232 ? 12.065 18.514 -14.322 1.00 56.56 232 GLY A C 1
ATOM 1891 O O . GLY A 1 232 ? 12.615 17.420 -14.252 1.00 56.56 232 GLY A O 1
ATOM 1892 N N . ALA A 1 233 ? 12.538 19.603 -13.706 1.00 56.88 233 ALA A N 1
ATOM 1893 C CA . ALA A 1 233 ? 13.746 19.641 -12.870 1.00 56.88 233 ALA A CA 1
ATOM 1894 C C . ALA A 1 233 ? 13.465 19.482 -11.362 1.00 56.88 233 ALA A C 1
ATOM 1896 O O . ALA A 1 233 ? 14.250 19.905 -10.514 1.00 56.88 233 ALA A O 1
ATOM 1897 N N . GLU A 1 234 ? 12.314 18.913 -11.002 1.00 66.19 234 GLU A N 1
ATOM 1898 C CA . GLU A 1 234 ? 11.972 18.701 -9.599 1.00 66.19 234 GLU A CA 1
ATOM 1899 C C . GLU A 1 234 ? 12.693 17.464 -9.044 1.00 66.19 234 GLU A C 1
ATOM 1901 O O . GLU A 1 234 ? 12.729 16.402 -9.668 1.00 66.19 234 GLU A O 1
ATOM 1906 N N . GLU A 1 235 ? 13.197 17.561 -7.813 1.00 65.00 235 GLU A N 1
ATOM 1907 C CA . GLU A 1 235 ? 13.827 16.447 -7.085 1.00 65.00 235 GLU A CA 1
ATOM 1908 C C . GLU A 1 235 ? 12.914 15.203 -7.001 1.00 65.00 235 GLU A C 1
ATOM 1910 O O . GLU A 1 235 ? 13.378 14.057 -6.997 1.00 65.00 235 GLU A O 1
ATOM 1915 N N . SER A 1 236 ? 11.597 15.426 -7.001 1.00 67.38 236 SER A N 1
ATOM 1916 C CA . SER A 1 236 ? 10.557 14.396 -7.047 1.00 67.38 236 SER A CA 1
ATOM 1917 C C . SER A 1 236 ? 10.612 13.558 -8.336 1.00 67.38 236 SER A C 1
ATOM 1919 O O . SER A 1 236 ? 10.463 12.335 -8.281 1.00 67.38 236 SER A O 1
ATOM 1921 N N . VAL A 1 237 ? 10.876 14.181 -9.490 1.00 67.50 237 VAL A N 1
ATOM 1922 C CA . VAL A 1 237 ? 10.940 13.534 -10.812 1.00 67.50 237 VAL A CA 1
ATOM 1923 C C . VAL A 1 237 ? 12.154 12.616 -10.897 1.00 67.50 237 VAL A C 1
ATOM 1925 O O . VAL A 1 237 ? 12.026 11.451 -11.276 1.00 67.50 237 VAL A O 1
ATOM 1928 N N . LEU A 1 238 ? 13.319 13.094 -10.460 1.00 72.06 238 LEU A N 1
ATOM 1929 C CA . LEU A 1 238 ? 14.544 12.295 -10.440 1.00 72.06 238 LEU A CA 1
ATOM 1930 C C . LEU A 1 238 ? 14.489 11.147 -9.438 1.00 72.06 238 LEU A C 1
ATOM 1932 O O . LEU A 1 238 ? 14.943 10.043 -9.736 1.00 72.06 238 LEU A O 1
ATOM 1936 N N . SER A 1 239 ? 13.892 11.382 -8.271 1.00 75.12 239 SER A N 1
ATOM 1937 C CA . SER A 1 239 ? 13.670 10.327 -7.281 1.00 75.12 239 SER A CA 1
ATOM 1938 C C . SER A 1 239 ? 12.776 9.217 -7.836 1.00 75.12 239 SER A C 1
ATOM 1940 O O . SER A 1 239 ? 13.067 8.034 -7.651 1.00 75.12 239 SER A O 1
ATOM 1942 N N . ASN A 1 240 ? 11.730 9.589 -8.579 1.00 73.50 240 ASN A N 1
ATOM 1943 C CA . ASN A 1 240 ? 10.865 8.635 -9.266 1.00 73.50 240 ASN A CA 1
ATOM 1944 C C . ASN A 1 240 ? 11.608 7.873 -10.369 1.00 73.50 240 ASN A C 1
ATOM 1946 O O . ASN A 1 240 ? 11.468 6.656 -10.459 1.00 73.50 240 ASN A O 1
ATOM 1950 N N . LEU A 1 241 ? 12.425 8.548 -11.179 1.00 77.62 241 LEU A N 1
ATOM 1951 C CA . LEU A 1 241 ? 13.227 7.895 -12.212 1.00 77.62 241 LEU A CA 1
ATOM 1952 C C . LEU A 1 241 ? 14.226 6.896 -11.619 1.00 77.62 241 LEU A C 1
ATOM 1954 O O . LEU A 1 241 ? 14.287 5.755 -12.068 1.00 77.62 241 LEU A O 1
ATOM 1958 N N . ALA A 1 242 ? 14.982 7.304 -10.599 1.00 83.31 242 ALA A N 1
ATOM 1959 C CA . ALA A 1 242 ? 15.923 6.439 -9.892 1.00 83.31 242 ALA A CA 1
ATOM 1960 C C . ALA A 1 242 ? 15.231 5.171 -9.382 1.00 83.31 242 ALA A C 1
ATOM 1962 O O . ALA A 1 242 ? 15.708 4.049 -9.561 1.00 83.31 242 ALA A O 1
ATOM 1963 N N . PHE A 1 243 ? 14.052 5.351 -8.787 1.00 81.62 243 PHE A N 1
ATOM 1964 C CA . PHE A 1 243 ? 13.216 4.257 -8.328 1.00 81.62 243 PHE A CA 1
ATOM 1965 C C . PHE A 1 243 ? 12.780 3.332 -9.477 1.00 81.62 243 PHE A C 1
ATOM 1967 O O . PHE A 1 243 ? 12.938 2.117 -9.360 1.00 81.62 243 PHE A O 1
ATOM 1974 N N . LEU A 1 244 ? 12.313 3.880 -10.604 1.00 79.06 244 LEU A N 1
ATOM 1975 C CA . LEU A 1 244 ? 11.918 3.104 -11.787 1.00 79.06 244 LEU A CA 1
ATOM 1976 C C . LEU A 1 244 ? 13.082 2.299 -12.374 1.00 79.06 244 LEU A C 1
ATOM 1978 O O . LEU A 1 244 ? 12.933 1.104 -12.622 1.00 79.06 244 LEU A O 1
ATOM 1982 N N . LEU A 1 245 ? 14.255 2.913 -12.536 1.00 86.00 245 LEU A N 1
ATOM 1983 C CA . LEU A 1 245 ? 15.445 2.235 -13.055 1.00 86.00 245 LEU A CA 1
ATOM 1984 C C . LEU A 1 245 ? 15.889 1.098 -12.134 1.00 86.00 245 LEU A C 1
ATOM 1986 O O . LEU A 1 245 ? 16.250 0.024 -12.608 1.00 86.00 245 LEU A O 1
ATOM 1990 N N . ARG A 1 246 ? 15.799 1.282 -10.812 1.00 86.81 246 ARG A N 1
ATOM 1991 C CA . ARG A 1 246 ? 16.072 0.212 -9.843 1.00 86.81 246 ARG A CA 1
ATOM 1992 C C . ARG A 1 246 ? 15.076 -0.937 -9.931 1.00 86.81 246 ARG A C 1
ATOM 1994 O O . ARG A 1 246 ? 15.493 -2.088 -9.821 1.00 86.81 246 ARG A O 1
ATOM 2001 N N . ILE A 1 247 ? 13.788 -0.647 -10.124 1.00 82.44 247 ILE A N 1
ATOM 2002 C CA . ILE A 1 247 ? 12.778 -1.693 -10.322 1.00 82.44 247 ILE A CA 1
ATOM 2003 C C . ILE A 1 247 ? 13.090 -2.465 -11.593 1.00 82.44 247 ILE A C 1
ATOM 2005 O O . ILE A 1 247 ? 13.187 -3.682 -11.526 1.00 82.44 247 ILE A O 1
ATOM 2009 N N . VAL A 1 248 ? 13.298 -1.781 -12.721 1.00 85.88 248 VAL A N 1
ATOM 2010 C CA . VAL A 1 248 ? 13.637 -2.425 -13.996 1.00 85.88 248 VAL A CA 1
ATOM 2011 C C . VAL A 1 248 ? 14.877 -3.291 -13.825 1.00 85.88 248 VAL A C 1
ATOM 2013 O O . VAL A 1 248 ? 14.835 -4.476 -14.137 1.00 85.88 248 VAL A O 1
ATOM 2016 N N . ALA A 1 249 ? 15.947 -2.731 -13.252 1.00 89.38 249 ALA A N 1
ATOM 2017 C CA . ALA A 1 249 ? 17.206 -3.418 -12.998 1.00 89.38 249 ALA A CA 1
ATOM 2018 C C . ALA A 1 249 ? 17.030 -4.724 -12.223 1.00 89.38 249 ALA A C 1
ATOM 2020 O O . ALA A 1 249 ? 17.655 -5.718 -12.584 1.00 89.38 249 ALA A O 1
ATOM 2021 N N . ALA A 1 250 ? 16.225 -4.703 -11.161 1.00 84.88 250 ALA A N 1
ATOM 2022 C CA . ALA A 1 250 ? 15.976 -5.861 -10.317 1.00 84.88 250 ALA A CA 1
ATOM 2023 C C . ALA A 1 250 ? 14.950 -6.824 -10.931 1.00 84.88 250 ALA A C 1
ATOM 2025 O O . ALA A 1 250 ? 15.049 -8.027 -10.721 1.00 84.88 250 ALA A O 1
ATOM 2026 N N . HIS A 1 251 ? 14.012 -6.319 -11.733 1.00 83.69 251 HIS A N 1
ATOM 2027 C CA . HIS A 1 251 ? 13.028 -7.128 -12.439 1.00 83.69 251 HIS A CA 1
ATOM 2028 C C . HIS A 1 251 ? 13.668 -7.959 -13.553 1.00 83.69 251 HIS A C 1
ATOM 2030 O O . HIS A 1 251 ? 13.284 -9.098 -13.766 1.00 83.69 251 HIS A O 1
ATOM 2036 N N . VAL A 1 252 ? 14.678 -7.417 -14.240 1.00 89.19 252 VAL A N 1
ATOM 2037 C CA . VAL A 1 252 ? 15.386 -8.149 -15.300 1.00 89.19 252 VAL A CA 1
ATOM 2038 C C . VAL A 1 252 ? 16.578 -8.970 -14.811 1.00 89.19 252 VAL A C 1
ATOM 2040 O O . VAL A 1 252 ? 17.080 -9.797 -15.564 1.00 89.19 252 VAL A O 1
ATOM 2043 N N . ALA A 1 253 ? 17.055 -8.740 -13.583 1.00 90.38 253 ALA A N 1
ATOM 2044 C CA . ALA A 1 253 ? 18.261 -9.380 -13.049 1.00 90.38 253 ALA A CA 1
ATOM 2045 C C . ALA A 1 253 ? 18.244 -10.925 -13.066 1.00 90.38 253 ALA A C 1
ATOM 2047 O O . ALA A 1 253 ? 19.289 -11.494 -13.385 1.00 90.38 253 ALA A O 1
ATOM 2048 N N . PRO A 1 254 ? 17.121 -11.613 -12.774 1.00 89.94 254 PRO A N 1
ATOM 2049 C CA . PRO A 1 254 ? 17.074 -13.078 -12.795 1.00 89.94 254 PRO A CA 1
ATOM 2050 C C . PRO A 1 254 ? 17.110 -13.682 -14.206 1.00 89.94 254 PRO A C 1
ATOM 2052 O O . PRO A 1 254 ? 17.371 -14.873 -14.365 1.00 89.94 254 PRO A O 1
ATOM 2055 N N . PHE A 1 255 ? 16.831 -12.883 -15.240 1.00 90.81 255 PHE A N 1
ATOM 2056 C CA . PHE A 1 255 ? 16.599 -13.372 -16.595 1.00 90.81 255 PHE A CA 1
ATOM 2057 C C . PHE A 1 255 ? 17.805 -13.121 -17.500 1.00 90.81 255 PHE A C 1
ATOM 2059 O O . PHE A 1 255 ? 18.453 -12.073 -17.457 1.00 90.81 255 PHE A O 1
ATOM 2066 N N . ALA A 1 256 ? 18.101 -14.071 -18.389 1.00 92.50 256 ALA A N 1
ATOM 2067 C CA . ALA A 1 256 ? 19.171 -13.873 -19.355 1.00 92.50 256 ALA A CA 1
ATOM 2068 C C . ALA A 1 256 ? 18.791 -12.782 -20.369 1.00 92.50 256 ALA A C 1
ATOM 2070 O O . ALA A 1 256 ? 17.709 -12.798 -20.960 1.00 92.50 256 ALA A O 1
ATOM 2071 N N . GLN A 1 257 ? 19.731 -11.873 -20.647 1.00 92.31 257 GLN A N 1
ATOM 2072 C CA . GLN A 1 257 ? 19.551 -10.778 -21.607 1.00 92.31 257 GLN A CA 1
ATOM 2073 C C . GLN A 1 257 ? 19.002 -11.258 -22.958 1.00 92.31 257 GLN A C 1
ATOM 2075 O O . GLN A 1 257 ? 18.123 -10.622 -23.532 1.00 92.31 257 GLN A O 1
ATOM 2080 N N . ARG A 1 258 ? 19.468 -12.410 -23.456 1.00 92.81 258 ARG A N 1
ATOM 2081 C CA . ARG A 1 258 ? 18.994 -12.991 -24.722 1.00 92.81 258 ARG A CA 1
ATOM 2082 C C . ARG A 1 258 ? 17.482 -13.243 -24.748 1.00 92.81 258 ARG A C 1
ATOM 2084 O O . ARG A 1 258 ? 16.879 -13.111 -25.809 1.00 92.81 258 ARG A O 1
ATOM 2091 N N . ASP A 1 259 ? 16.893 -13.607 -23.612 1.00 92.62 259 ASP A N 1
ATOM 2092 C CA . ASP A 1 259 ? 15.486 -13.986 -23.506 1.00 92.62 259 ASP A CA 1
ATOM 2093 C C . ASP A 1 259 ? 14.615 -12.726 -23.429 1.00 92.62 259 ASP A C 1
ATOM 2095 O O . ASP A 1 259 ? 13.629 -12.621 -24.155 1.00 92.62 259 ASP A O 1
ATOM 2099 N N . ILE A 1 260 ? 15.070 -11.701 -22.698 1.00 90.88 260 ILE A N 1
ATOM 2100 C CA . ILE A 1 260 ? 14.466 -10.356 -22.688 1.00 90.88 260 ILE A CA 1
ATOM 2101 C C . ILE A 1 260 ? 14.462 -9.747 -24.098 1.00 90.88 260 ILE A C 1
ATOM 2103 O O . ILE A 1 260 ? 13.436 -9.279 -24.590 1.00 90.88 260 ILE A O 1
ATOM 2107 N N . LEU A 1 261 ? 15.604 -9.786 -24.792 1.00 89.81 261 LEU A N 1
ATOM 2108 C CA . LEU A 1 261 ? 15.705 -9.262 -26.155 1.00 89.81 261 LEU A CA 1
ATOM 2109 C C . LEU A 1 261 ? 14.856 -10.066 -27.143 1.00 89.81 261 LEU A C 1
ATOM 2111 O O . LEU A 1 261 ? 14.291 -9.489 -28.071 1.00 89.81 261 LEU A O 1
ATOM 2115 N N . ARG A 1 262 ? 14.751 -11.388 -26.956 1.00 88.88 262 ARG A N 1
ATOM 2116 C CA . ARG A 1 262 ? 13.858 -12.232 -27.753 1.00 88.88 262 ARG A CA 1
ATOM 2117 C C . ARG A 1 262 ? 12.407 -11.816 -27.554 1.00 88.88 262 ARG A C 1
ATOM 2119 O O . ARG A 1 262 ? 11.734 -11.617 -28.557 1.00 88.88 262 ARG A O 1
ATOM 2126 N N . PHE A 1 263 ? 11.964 -11.627 -26.310 1.00 88.88 263 PHE A N 1
ATOM 2127 C CA . PHE A 1 263 ? 10.601 -11.196 -26.006 1.00 88.88 263 PHE A CA 1
ATOM 2128 C C . PHE A 1 263 ? 10.222 -9.939 -26.788 1.00 88.88 263 PHE A C 1
ATOM 2130 O O . PHE A 1 263 ? 9.234 -9.954 -27.524 1.00 88.88 263 PHE A O 1
ATOM 2137 N N . PHE A 1 264 ? 11.047 -8.891 -26.705 1.00 84.31 264 PHE A N 1
ATOM 2138 C CA . PHE A 1 264 ? 10.767 -7.650 -27.419 1.00 84.31 264 PHE A CA 1
ATOM 2139 C C . PHE A 1 264 ? 10.730 -7.844 -28.939 1.00 84.31 264 PHE A C 1
ATOM 2141 O O . PHE A 1 264 ? 10.006 -7.136 -29.619 1.00 84.31 264 PHE A O 1
ATOM 2148 N N . ARG A 1 265 ? 11.508 -8.774 -29.511 1.00 81.62 265 ARG A N 1
ATOM 2149 C CA . ARG A 1 265 ? 11.528 -9.026 -30.969 1.00 81.62 265 ARG A CA 1
ATOM 2150 C C . ARG A 1 265 ? 10.333 -9.830 -31.470 1.00 81.62 265 ARG A C 1
ATOM 2152 O O . ARG A 1 265 ? 9.955 -9.683 -32.625 1.00 81.62 265 ARG A O 1
ATOM 2159 N N . THR A 1 266 ? 9.790 -10.733 -30.657 1.00 78.94 266 THR A N 1
ATOM 2160 C CA . THR A 1 266 ? 8.808 -11.724 -31.129 1.00 78.94 266 THR A CA 1
ATOM 2161 C C . THR A 1 266 ? 7.356 -11.325 -30.893 1.00 78.94 266 THR A C 1
ATOM 2163 O O . THR A 1 266 ? 6.474 -11.957 -31.466 1.00 78.94 266 THR A O 1
ATOM 2166 N N . HIS A 1 267 ? 7.090 -10.306 -30.073 1.00 70.44 267 HIS A N 1
ATOM 2167 C CA . HIS A 1 267 ? 5.729 -9.876 -29.746 1.00 70.44 267 HIS A CA 1
ATOM 2168 C C . HIS A 1 267 ? 5.367 -8.611 -30.543 1.00 70.44 267 HIS A C 1
ATOM 2170 O O . HIS A 1 267 ? 5.940 -7.557 -30.277 1.00 70.44 267 HIS A O 1
ATOM 2176 N N . PRO A 1 268 ? 4.428 -8.681 -31.508 1.00 60.12 268 PRO A N 1
ATOM 2177 C CA . PRO A 1 268 ? 4.074 -7.548 -32.370 1.00 60.12 268 PRO A CA 1
ATOM 2178 C C . PRO A 1 268 ? 3.310 -6.438 -31.632 1.00 60.12 268 PRO A C 1
ATOM 2180 O O . PRO A 1 268 ? 3.291 -5.298 -32.082 1.00 60.12 268 PRO A O 1
ATOM 2183 N N . SER A 1 269 ? 2.691 -6.761 -30.495 1.00 68.19 269 SER A N 1
ATOM 2184 C CA . SER A 1 269 ? 2.023 -5.813 -29.606 1.00 68.19 269 SER A CA 1
ATOM 2185 C C . SER A 1 269 ? 2.484 -6.071 -28.179 1.00 68.19 269 SER A C 1
ATOM 2187 O O . SER A 1 269 ? 1.942 -6.939 -27.492 1.00 68.19 269 SER A O 1
ATOM 2189 N N . TRP A 1 270 ? 3.511 -5.348 -27.739 1.00 74.25 270 TRP A N 1
ATOM 2190 C CA . TRP A 1 270 ? 4.019 -5.492 -26.382 1.00 74.25 270 TRP A CA 1
ATOM 2191 C C . TRP A 1 270 ? 2.944 -5.135 -25.352 1.00 74.25 270 TRP A C 1
ATOM 2193 O O . TRP A 1 270 ? 2.461 -4.004 -25.311 1.00 74.25 270 TRP A O 1
ATOM 2203 N N . ASN A 1 271 ? 2.596 -6.091 -24.496 1.00 75.81 271 ASN A N 1
ATOM 2204 C CA . ASN A 1 271 ? 1.689 -5.886 -23.375 1.00 75.81 271 ASN A CA 1
ATOM 2205 C C . ASN A 1 271 ? 2.225 -6.588 -22.119 1.00 75.81 271 ASN A C 1
ATOM 2207 O O . ASN A 1 271 ? 3.113 -7.440 -22.186 1.00 75.81 271 ASN A O 1
ATOM 2211 N N . TRP A 1 272 ? 1.716 -6.168 -20.963 1.00 75.62 272 TRP A N 1
ATOM 2212 C CA . TRP A 1 272 ? 2.177 -6.669 -19.671 1.00 75.62 272 TRP A CA 1
ATOM 2213 C C . TRP A 1 272 ? 1.763 -8.114 -19.398 1.00 75.62 272 TRP A C 1
ATOM 2215 O O . TRP A 1 272 ? 2.484 -8.797 -18.680 1.00 75.62 272 TRP A O 1
ATOM 2225 N N . ASP A 1 273 ? 0.661 -8.592 -19.978 1.00 77.44 273 ASP A N 1
ATOM 2226 C CA . ASP A 1 273 ? 0.221 -9.978 -19.791 1.00 77.44 273 ASP A CA 1
ATOM 2227 C C . ASP A 1 273 ? 1.218 -10.949 -20.432 1.00 77.44 273 ASP A C 1
ATOM 2229 O O . ASP A 1 273 ? 1.686 -11.876 -19.772 1.00 77.44 273 ASP A O 1
ATOM 2233 N N . ASP A 1 274 ? 1.637 -10.673 -21.668 1.00 82.00 274 ASP A N 1
ATOM 2234 C CA . ASP A 1 274 ? 2.674 -11.441 -22.359 1.00 82.00 274 ASP A CA 1
ATOM 2235 C C . ASP A 1 274 ? 4.018 -11.343 -21.626 1.00 82.00 274 ASP A C 1
ATOM 2237 O O . ASP A 1 274 ? 4.728 -12.341 -21.481 1.00 82.00 274 ASP A O 1
ATOM 2241 N N . TRP A 1 275 ? 4.371 -10.148 -21.130 1.00 84.88 275 TRP A N 1
ATOM 2242 C CA . TRP A 1 275 ? 5.597 -9.958 -20.353 1.00 84.88 275 TRP A CA 1
ATOM 2243 C C . TRP A 1 275 ? 5.590 -10.814 -19.086 1.00 84.88 275 TRP A C 1
ATOM 2245 O O . TRP A 1 275 ? 6.542 -11.551 -18.857 1.00 84.88 275 TRP A O 1
ATOM 2255 N N . TYR A 1 276 ? 4.521 -10.773 -18.286 1.00 83.25 276 TYR A N 1
ATOM 2256 C CA . TYR A 1 276 ? 4.436 -11.535 -17.038 1.00 83.25 276 TYR A CA 1
ATOM 2257 C C . TYR A 1 276 ? 4.222 -13.034 -17.242 1.00 83.25 276 TYR A C 1
ATOM 2259 O O . TYR A 1 276 ? 4.588 -13.814 -16.363 1.00 83.25 276 TYR A O 1
ATOM 2267 N N . ALA A 1 277 ? 3.694 -13.452 -18.394 1.00 83.38 277 ALA A N 1
ATOM 2268 C CA . ALA A 1 277 ? 3.693 -14.853 -18.796 1.00 83.38 277 ALA A CA 1
ATOM 2269 C C . ALA A 1 277 ? 5.115 -15.367 -19.091 1.00 83.38 277 ALA A C 1
ATOM 2271 O O . ALA A 1 277 ? 5.418 -16.523 -18.796 1.00 83.38 277 ALA A O 1
ATOM 2272 N N . ALA A 1 278 ? 5.987 -14.521 -19.652 1.00 86.62 278 ALA A N 1
ATOM 2273 C CA . ALA A 1 278 ? 7.375 -14.864 -19.966 1.00 86.62 278 ALA A CA 1
ATOM 2274 C C . ALA A 1 278 ? 8.349 -14.653 -18.790 1.00 86.62 278 ALA A C 1
ATOM 2276 O O . ALA A 1 278 ? 9.317 -15.401 -18.659 1.00 86.62 278 ALA A O 1
ATOM 2277 N N . PHE A 1 279 ? 8.099 -13.645 -17.950 1.00 86.75 279 PHE A N 1
ATOM 2278 C CA . PHE A 1 279 ? 8.974 -13.182 -16.869 1.00 86.75 279 PHE A CA 1
ATOM 2279 C C . PHE A 1 279 ? 8.158 -12.928 -15.586 1.00 86.75 279 PHE A C 1
ATOM 2281 O O . PHE A 1 279 ? 7.760 -11.790 -15.306 1.00 86.75 279 PHE A O 1
ATOM 2288 N N . PRO A 1 280 ? 7.868 -13.973 -14.790 1.00 81.50 280 PRO A N 1
ATOM 2289 C CA . PRO A 1 280 ? 7.019 -13.845 -13.610 1.00 81.50 280 PRO A CA 1
ATOM 2290 C C . PRO A 1 280 ? 7.591 -12.879 -12.560 1.00 81.50 280 PRO A C 1
ATOM 2292 O O . PRO A 1 280 ? 8.754 -12.965 -12.163 1.00 81.50 280 PRO A O 1
ATOM 2295 N N . ALA A 1 281 ? 6.754 -11.976 -12.040 1.00 70.00 281 ALA A N 1
ATOM 2296 C CA . ALA A 1 281 ? 7.159 -10.962 -11.058 1.00 70.00 281 ALA A CA 1
ATOM 2297 C C . ALA A 1 281 ? 7.708 -11.533 -9.738 1.00 70.00 281 ALA A C 1
ATOM 2299 O O . ALA A 1 281 ? 8.460 -10.854 -9.039 1.00 70.00 281 ALA A O 1
ATOM 2300 N N . GLN A 1 282 ? 7.334 -12.765 -9.396 1.00 68.62 282 GLN A N 1
ATOM 2301 C CA . GLN A 1 282 ? 7.723 -13.451 -8.165 1.00 68.62 282 GLN A CA 1
ATOM 2302 C C . GLN A 1 282 ? 9.174 -13.947 -8.182 1.00 68.62 282 GLN A C 1
ATOM 2304 O O . GLN A 1 282 ? 9.732 -14.194 -7.118 1.00 68.62 282 GLN A O 1
ATOM 2309 N N . GLU A 1 283 ? 9.790 -14.075 -9.360 1.00 68.75 283 GLU A N 1
ATOM 2310 C CA . GLU A 1 283 ? 11.174 -14.555 -9.508 1.00 68.75 283 GLU A CA 1
ATOM 2311 C C . GLU A 1 283 ? 12.215 -13.448 -9.291 1.00 68.75 283 GLU A C 1
ATOM 2313 O O . GLU A 1 283 ? 13.417 -13.690 -9.340 1.00 68.75 283 GLU A O 1
ATOM 2318 N N . CYS A 1 284 ? 11.768 -12.216 -9.045 1.00 68.56 284 CYS A N 1
ATOM 2319 C CA . CYS A 1 284 ? 12.647 -11.073 -8.865 1.00 68.56 284 CYS A CA 1
ATOM 2320 C C . CYS A 1 284 ? 13.114 -10.952 -7.409 1.00 68.56 284 CYS A C 1
ATOM 2322 O O . CYS A 1 284 ? 12.291 -10.976 -6.489 1.00 68.56 284 CYS A O 1
ATOM 2324 N N . ASP A 1 285 ? 14.407 -10.678 -7.206 1.00 71.81 285 ASP A N 1
ATOM 2325 C CA . ASP A 1 285 ? 15.027 -10.378 -5.899 1.00 71.81 285 ASP A CA 1
ATOM 2326 C C . ASP A 1 285 ? 14.634 -8.983 -5.360 1.00 71.81 285 ASP A C 1
ATOM 2328 O O . ASP A 1 285 ? 15.443 -8.203 -4.850 1.00 71.81 285 ASP A O 1
ATOM 2332 N N . LEU A 1 286 ? 13.363 -8.615 -5.510 1.00 75.50 286 LEU A N 1
ATOM 2333 C CA . LEU A 1 286 ? 12.820 -7.348 -5.046 1.00 75.50 286 LEU A CA 1
ATOM 2334 C C . LEU A 1 286 ? 12.520 -7.424 -3.545 1.00 75.50 286 LEU A C 1
ATOM 2336 O O . LEU A 1 286 ? 12.084 -8.473 -3.055 1.00 75.50 286 LEU A O 1
ATOM 2340 N N . PRO A 1 287 ? 12.653 -6.305 -2.807 1.00 81.50 287 PRO A N 1
ATOM 2341 C CA . PRO A 1 287 ? 12.154 -6.206 -1.442 1.00 81.50 287 PRO A CA 1
ATOM 2342 C C . PRO A 1 287 ? 10.717 -6.721 -1.344 1.00 81.50 287 PRO A C 1
ATOM 2344 O O . PRO A 1 287 ? 9.863 -6.311 -2.128 1.00 81.50 287 PRO A O 1
ATOM 2347 N N . ARG A 1 288 ? 10.429 -7.573 -0.350 1.00 81.12 288 ARG A N 1
ATOM 2348 C CA . ARG A 1 288 ? 9.120 -8.234 -0.192 1.00 81.12 288 ARG A CA 1
ATOM 2349 C C . ARG A 1 288 ? 7.935 -7.265 -0.281 1.00 81.12 288 ARG A C 1
ATOM 2351 O O . ARG A 1 288 ? 6.934 -7.605 -0.897 1.00 81.12 288 ARG A O 1
ATOM 2358 N N . LEU A 1 289 ? 8.062 -6.048 0.258 1.00 79.81 289 LEU A N 1
ATOM 2359 C CA . LEU A 1 289 ? 7.031 -5.001 0.179 1.00 79.81 289 LEU A CA 1
ATOM 2360 C C . LEU A 1 289 ? 6.561 -4.685 -1.248 1.00 79.81 289 LEU A C 1
ATOM 2362 O O . LEU A 1 289 ? 5.409 -4.294 -1.441 1.00 79.81 289 LEU A O 1
ATOM 2366 N N . TRP A 1 290 ? 7.458 -4.811 -2.224 1.00 79.62 290 TRP A N 1
ATOM 2367 C CA . TRP A 1 290 ? 7.213 -4.462 -3.619 1.00 79.62 290 TRP A CA 1
ATOM 2368 C C . TRP A 1 290 ? 6.525 -5.592 -4.379 1.00 79.62 290 TRP A C 1
ATOM 2370 O O . TRP A 1 290 ? 6.097 -5.382 -5.504 1.00 79.62 290 TRP A O 1
ATOM 2380 N N . HIS A 1 291 ? 6.393 -6.784 -3.798 1.00 78.06 291 HIS A N 1
ATOM 2381 C CA . HIS A 1 291 ? 5.814 -7.919 -4.507 1.00 78.06 291 HIS A CA 1
ATOM 2382 C C . HIS A 1 291 ? 4.291 -7.776 -4.6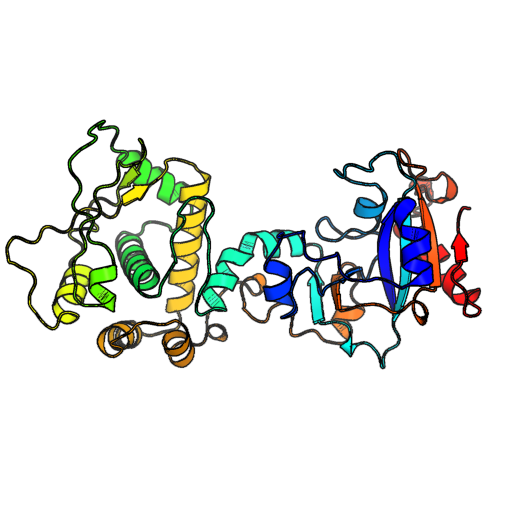79 1.00 78.06 291 HIS A C 1
ATOM 2384 O O . HIS A 1 291 ? 3.614 -7.371 -3.732 1.00 78.06 291 HIS A O 1
ATOM 2390 N N . PRO A 1 292 ? 3.715 -8.161 -5.837 1.00 73.31 292 PRO A N 1
ATOM 2391 C CA . PRO A 1 292 ? 2.276 -8.152 -6.135 1.00 73.31 292 PRO A CA 1
ATOM 2392 C C . PRO A 1 292 ? 1.333 -8.790 -5.110 1.00 73.31 292 PRO A C 1
ATOM 2394 O O . PRO A 1 292 ? 0.149 -8.446 -5.021 1.00 73.31 292 PRO A O 1
ATOM 2397 N N . ASP A 1 293 ? 1.829 -9.734 -4.346 1.00 77.38 293 ASP A N 1
ATOM 2398 C CA . ASP A 1 293 ? 1.090 -10.558 -3.403 1.00 77.38 293 ASP A CA 1
ATOM 2399 C C . ASP A 1 293 ? 1.383 -10.179 -1.944 1.00 77.38 293 ASP A C 1
ATOM 2401 O O . ASP A 1 293 ? 0.786 -10.737 -1.023 1.00 77.38 293 ASP A O 1
ATOM 2405 N N . TYR A 1 294 ? 2.265 -9.202 -1.703 1.00 83.88 294 TYR A N 1
ATOM 2406 C CA . TYR A 1 294 ? 2.585 -8.797 -0.343 1.00 83.88 294 TYR A CA 1
ATOM 2407 C C . TYR A 1 294 ? 1.338 -8.263 0.371 1.00 83.88 294 TYR A C 1
ATOM 2409 O O . TYR A 1 294 ? 0.611 -7.423 -0.167 1.00 83.88 294 TYR A O 1
ATOM 2417 N N . GLY A 1 295 ? 1.079 -8.817 1.554 1.00 84.25 295 GLY A N 1
ATOM 2418 C CA . GLY A 1 295 ? -0.113 -8.596 2.363 1.00 84.25 295 GLY A CA 1
ATOM 2419 C C . GLY A 1 295 ? -1.360 -9.388 1.952 1.00 84.25 295 GLY A C 1
ATOM 2420 O O . GLY A 1 295 ? -2.292 -9.441 2.746 1.00 84.25 295 GLY A O 1
ATOM 2421 N N . LYS A 1 296 ? -1.388 -10.033 0.771 1.00 84.75 296 LYS A N 1
ATOM 2422 C CA . LYS A 1 296 ? -2.492 -10.918 0.331 1.00 84.75 296 LYS A CA 1
ATOM 2423 C C . LYS A 1 296 ? -2.366 -12.323 0.896 1.00 84.75 296 LYS A C 1
ATOM 2425 O O . LYS A 1 296 ? -3.362 -12.932 1.270 1.00 84.75 296 LYS A O 1
ATOM 2430 N N . HIS A 1 297 ? -1.139 -12.831 0.951 1.00 83.25 297 HIS A N 1
ATOM 2431 C CA . HIS A 1 297 ? -0.836 -14.087 1.621 1.00 83.25 297 HIS A CA 1
ATOM 2432 C C . HIS A 1 297 ? -0.417 -13.775 3.050 1.00 83.25 297 HIS A C 1
ATOM 2434 O O . HIS A 1 297 ? 0.684 -13.281 3.286 1.00 83.25 297 HIS A O 1
ATOM 2440 N N . PHE A 1 298 ? -1.336 -14.024 3.972 1.00 89.12 298 PHE A N 1
ATOM 2441 C CA . PHE A 1 298 ? -1.114 -13.957 5.406 1.00 89.12 298 PHE A CA 1
ATOM 2442 C C . PHE A 1 298 ? -1.624 -15.250 6.034 1.00 89.12 298 PHE A C 1
ATOM 2444 O O . PHE A 1 298 ? -2.495 -15.924 5.473 1.00 89.12 298 PHE A O 1
ATOM 2451 N N . ASP A 1 299 ? -1.091 -15.591 7.198 1.00 88.81 299 ASP A N 1
ATOM 2452 C CA . ASP A 1 299 ? -1.538 -16.741 7.970 1.00 88.81 299 ASP A CA 1
ATOM 2453 C C . ASP A 1 299 ? -2.213 -16.327 9.292 1.00 88.81 299 ASP A C 1
ATOM 2455 O O . ASP A 1 299 ? -2.391 -15.153 9.630 1.00 88.81 299 ASP A O 1
ATOM 2459 N N . MET A 1 300 ? -2.629 -17.326 10.071 1.00 87.25 300 MET A N 1
ATOM 2460 C CA . MET A 1 300 ? -3.245 -17.103 11.380 1.00 87.25 300 MET A CA 1
ATOM 2461 C C . MET A 1 300 ? -2.294 -16.482 12.409 1.00 87.25 300 MET A C 1
ATOM 2463 O O . MET A 1 300 ? -2.759 -15.943 13.416 1.00 87.25 300 MET A O 1
ATOM 2467 N N . GLN A 1 301 ? -0.982 -16.596 12.212 1.00 88.56 301 GLN A N 1
ATOM 2468 C CA . GLN A 1 301 ? 0.018 -16.013 13.093 1.00 88.56 301 GLN A CA 1
ATOM 2469 C C . GLN A 1 301 ? 0.157 -14.511 12.832 1.00 88.56 301 GLN A C 1
ATOM 2471 O O . GLN A 1 301 ? 0.255 -13.745 13.793 1.00 88.56 301 GLN A O 1
ATOM 2476 N N . ASP A 1 302 ? 0.042 -14.068 11.579 1.00 89.06 302 ASP A N 1
ATOM 2477 C CA . ASP A 1 302 ? -0.002 -12.645 11.229 1.00 89.06 302 ASP A CA 1
ATOM 2478 C C . ASP A 1 302 ? -1.151 -11.916 11.932 1.00 89.06 302 ASP A C 1
ATOM 2480 O O . ASP A 1 302 ? -0.987 -10.808 12.438 1.00 89.06 302 ASP A O 1
ATOM 2484 N N . LEU A 1 303 ? -2.306 -12.561 12.068 1.00 89.81 303 LEU A N 1
ATOM 2485 C CA . LEU A 1 303 ? -3.456 -11.995 12.780 1.00 89.81 303 LEU A CA 1
ATOM 2486 C C . LEU A 1 303 ? -3.249 -11.880 14.301 1.00 89.81 303 LEU A C 1
ATOM 2488 O O . LEU A 1 303 ? -3.948 -11.117 14.967 1.00 89.81 303 LEU A O 1
ATOM 2492 N N . LYS A 1 304 ? -2.290 -12.622 14.867 1.00 88.31 304 LYS A N 1
ATOM 2493 C CA . LYS A 1 304 ? -1.928 -12.552 16.293 1.00 88.31 304 LYS A CA 1
ATOM 2494 C C . LYS A 1 304 ? -0.831 -11.532 16.568 1.00 88.31 304 LYS A C 1
ATOM 2496 O O . LYS A 1 304 ? -0.662 -11.123 17.718 1.00 88.31 304 LYS A O 1
ATOM 2501 N N . ASN A 1 305 ? -0.079 -11.136 15.543 1.00 89.75 305 ASN A N 1
ATOM 2502 C CA . ASN A 1 305 ? 0.974 -10.149 15.689 1.00 89.75 305 ASN A CA 1
ATOM 2503 C C . ASN A 1 305 ? 0.361 -8.795 16.054 1.00 89.75 305 ASN A C 1
ATOM 2505 O O . ASN A 1 305 ? -0.580 -8.299 15.422 1.00 89.75 305 ASN A O 1
ATOM 2509 N N . ALA A 1 306 ? 0.907 -8.192 17.106 1.00 85.81 306 ALA A N 1
ATOM 2510 C CA . ALA A 1 306 ? 0.574 -6.823 17.444 1.00 85.81 306 ALA A CA 1
ATOM 2511 C C . ALA A 1 306 ? 1.043 -5.896 16.313 1.00 85.81 306 ALA A C 1
ATOM 2513 O O . ALA A 1 306 ? 2.078 -6.137 15.699 1.00 85.81 306 ALA A O 1
ATOM 2514 N N . ASP A 1 307 ? 0.310 -4.804 16.109 1.00 90.38 307 ASP A N 1
ATOM 2515 C CA . ASP A 1 307 ? 0.681 -3.728 15.185 1.00 90.38 307 ASP A CA 1
ATOM 2516 C C . ASP A 1 307 ? 0.540 -4.048 13.684 1.00 90.38 307 ASP A C 1
ATOM 2518 O O . ASP A 1 307 ? 1.294 -3.544 12.849 1.00 90.38 307 ASP A O 1
ATOM 2522 N N . ASN A 1 308 ? -0.485 -4.822 13.333 1.00 94.25 308 ASN A N 1
ATOM 2523 C CA . ASN A 1 308 ? -0.895 -5.031 11.949 1.00 94.25 308 ASN A CA 1
ATOM 2524 C C . ASN A 1 308 ? -2.123 -4.194 11.595 1.00 94.25 308 ASN A C 1
ATOM 2526 O O . ASN A 1 308 ? -3.074 -4.110 12.371 1.00 94.25 308 ASN A O 1
ATOM 2530 N N . GLN A 1 309 ? -2.100 -3.613 10.400 1.00 93.88 309 GLN A N 1
ATOM 2531 C CA . GLN A 1 309 ? -3.246 -3.047 9.707 1.00 93.88 309 GLN A CA 1
ATOM 2532 C C . GLN A 1 309 ? -3.919 -4.142 8.882 1.00 93.88 309 GLN A C 1
ATOM 2534 O O . GLN A 1 309 ? -3.271 -4.870 8.130 1.00 93.88 309 GLN A O 1
ATOM 2539 N N . LEU A 1 310 ? -5.235 -4.229 9.004 1.00 94.56 310 LEU A N 1
ATOM 2540 C CA . LEU A 1 310 ? -6.084 -5.138 8.258 1.00 94.56 310 LEU A CA 1
ATOM 2541 C C . LEU A 1 310 ? -6.926 -4.331 7.279 1.00 94.56 310 LEU A C 1
ATOM 2543 O O . LEU A 1 310 ? -7.456 -3.269 7.629 1.00 94.56 310 LEU A O 1
ATOM 2547 N N . ILE A 1 311 ? -7.063 -4.867 6.070 1.00 92.88 311 ILE A N 1
ATOM 2548 C CA . ILE A 1 311 ? -8.084 -4.450 5.113 1.00 92.88 311 ILE A CA 1
ATOM 2549 C C . ILE A 1 311 ? -9.180 -5.497 5.132 1.00 92.88 311 ILE A C 1
ATOM 2551 O O . ILE A 1 311 ? -8.935 -6.685 4.923 1.00 92.88 311 ILE A O 1
ATOM 2555 N N . LEU A 1 312 ? -10.390 -5.036 5.388 1.00 93.06 312 LEU A N 1
ATOM 2556 C CA . LEU A 1 312 ? -11.595 -5.830 5.539 1.00 93.06 312 LEU A CA 1
ATOM 2557 C C . LEU A 1 312 ? -12.599 -5.383 4.471 1.00 93.06 312 LEU A C 1
ATOM 2559 O O . LEU A 1 312 ? -12.462 -4.289 3.934 1.00 93.06 312 LEU A O 1
ATOM 2563 N N . SER A 1 313 ? -13.613 -6.194 4.170 1.00 89.19 313 SER A N 1
ATOM 2564 C CA . SER A 1 313 ? -14.693 -5.761 3.259 1.00 89.19 313 SER A CA 1
ATOM 2565 C C . SER A 1 313 ? -15.662 -4.822 3.994 1.00 89.19 313 SER A C 1
ATOM 2567 O O . SER A 1 313 ? -15.496 -3.610 3.984 1.00 89.19 313 SER A O 1
ATOM 2569 N N . SER A 1 314 ? -16.616 -5.388 4.730 1.00 92.50 314 SER A N 1
ATOM 2570 C CA . SER A 1 314 ? -17.529 -4.684 5.633 1.00 92.50 314 SER A CA 1
ATOM 2571 C C . SER A 1 314 ? -17.654 -5.490 6.917 1.00 92.50 314 SER A C 1
ATOM 2573 O O . SER A 1 314 ? -17.674 -6.719 6.845 1.00 92.50 314 SER A O 1
ATOM 2575 N N . ILE A 1 315 ? -17.798 -4.830 8.062 1.00 95.50 315 ILE A N 1
ATOM 2576 C CA . ILE A 1 315 ? -18.013 -5.504 9.348 1.00 95.50 315 ILE A CA 1
ATOM 2577 C C . ILE A 1 315 ? -19.456 -5.270 9.791 1.00 95.50 315 ILE A C 1
ATOM 2579 O O . ILE A 1 315 ? -19.797 -4.125 10.085 1.00 95.50 315 ILE A O 1
ATOM 2583 N N . PRO A 1 316 ? -20.312 -6.305 9.871 1.00 95.44 316 PRO A N 1
ATOM 2584 C CA . PRO A 1 316 ? -21.693 -6.132 10.305 1.00 95.44 316 PRO A CA 1
ATOM 2585 C C . PRO A 1 316 ? -21.800 -5.719 11.786 1.00 95.44 316 PRO A C 1
ATOM 2587 O O . PRO A 1 316 ? -20.921 -6.060 12.587 1.00 95.44 316 PRO A O 1
ATOM 2590 N N . PRO A 1 317 ? -22.918 -5.078 12.192 1.00 96.75 317 PRO A N 1
ATOM 2591 C CA . PRO A 1 317 ? -23.139 -4.606 13.564 1.00 96.75 317 PRO A CA 1
ATOM 2592 C C . PRO A 1 317 ? -22.923 -5.667 14.646 1.00 96.75 317 PRO A C 1
ATOM 2594 O O . PRO A 1 317 ? -22.443 -5.359 15.732 1.00 96.75 317 PRO A O 1
ATOM 2597 N N . ARG A 1 318 ? -23.240 -6.934 14.347 1.00 96.06 318 ARG A N 1
ATOM 2598 C CA . ARG A 1 318 ? -23.125 -8.056 15.295 1.00 96.06 318 ARG A CA 1
ATOM 2599 C C . ARG A 1 318 ? -21.703 -8.315 15.805 1.00 96.06 318 ARG A C 1
ATOM 2601 O O . ARG A 1 318 ? -21.557 -8.960 16.834 1.00 96.06 318 ARG A O 1
ATOM 2608 N N . TYR A 1 319 ? -20.672 -7.836 15.105 1.00 96.94 319 TYR A N 1
ATOM 2609 C CA . TYR A 1 319 ? -19.281 -7.940 15.568 1.00 96.94 319 TYR A CA 1
ATOM 2610 C C . TYR A 1 319 ? -18.808 -6.690 16.313 1.00 96.94 319 TYR A C 1
ATOM 2612 O O . TYR A 1 319 ? -17.701 -6.683 16.848 1.00 96.94 319 TYR A O 1
ATOM 2620 N N . ILE A 1 320 ? -19.612 -5.625 16.358 1.00 97.81 320 ILE A N 1
ATOM 2621 C CA . ILE A 1 320 ? -19.272 -4.394 17.065 1.00 97.81 320 ILE A CA 1
ATOM 2622 C C . ILE A 1 320 ? -19.637 -4.562 18.539 1.00 97.81 320 ILE A C 1
ATOM 2624 O O . ILE A 1 320 ? -20.806 -4.511 18.920 1.00 97.81 320 ILE A O 1
ATOM 2628 N N . LEU A 1 321 ? -18.619 -4.736 19.383 1.00 97.81 321 LEU A N 1
ATOM 2629 C CA . LEU A 1 321 ? -18.812 -4.832 20.831 1.00 97.81 321 LEU A CA 1
ATOM 2630 C C . LEU A 1 321 ? -19.194 -3.480 21.437 1.00 97.81 321 LEU A C 1
ATOM 2632 O O . LEU A 1 321 ? -19.931 -3.406 22.420 1.00 97.81 321 LEU A O 1
ATOM 2636 N N . GLY A 1 322 ? -18.662 -2.400 20.869 1.00 97.81 322 GLY A N 1
ATOM 2637 C CA . GLY A 1 322 ? -18.854 -1.063 21.399 1.00 97.81 322 GLY A CA 1
ATOM 2638 C C . GLY A 1 322 ? -17.765 -0.084 20.991 1.00 97.81 322 GLY A C 1
ATOM 2639 O O . GLY A 1 322 ? -16.965 -0.342 20.090 1.00 97.81 322 GLY A O 1
ATOM 2640 N N . ALA A 1 323 ? -17.732 1.043 21.693 1.00 97.88 323 ALA A N 1
ATOM 2641 C CA . ALA A 1 323 ? -16.769 2.112 21.500 1.00 97.88 323 ALA A CA 1
ATOM 2642 C C . ALA A 1 323 ? -16.137 2.530 22.834 1.00 97.88 323 ALA A C 1
ATOM 2644 O O . ALA A 1 323 ? -16.805 2.626 23.863 1.00 97.88 323 ALA A O 1
ATOM 2645 N N . ILE A 1 324 ? -14.842 2.824 22.812 1.00 97.62 324 ILE A N 1
ATOM 2646 C CA . ILE A 1 324 ? -14.120 3.448 23.922 1.00 97.62 324 ILE A CA 1
ATOM 2647 C C . ILE A 1 324 ? -13.952 4.919 23.563 1.00 97.62 324 ILE A C 1
ATOM 2649 O O . ILE A 1 324 ? -13.267 5.228 22.587 1.00 97.62 324 ILE A O 1
ATOM 2653 N N . LYS A 1 325 ? -14.547 5.829 24.336 1.00 96.62 325 LYS A N 1
ATOM 2654 C CA . LYS A 1 325 ? -14.300 7.265 24.177 1.00 96.62 325 LYS A CA 1
ATOM 2655 C C . LYS A 1 325 ? -12.872 7.557 24.621 1.00 96.62 325 LYS A C 1
ATOM 2657 O O . LYS A 1 325 ? -12.509 7.268 25.758 1.00 96.62 325 LYS A O 1
ATOM 2662 N N . VAL A 1 326 ? -12.051 8.103 23.728 1.00 95.62 326 VAL A N 1
ATOM 2663 C CA . VAL A 1 326 ? -10.625 8.342 23.993 1.00 95.62 326 VAL A CA 1
ATOM 2664 C C . VAL A 1 326 ? -10.266 9.812 24.131 1.00 95.62 326 VAL A C 1
ATOM 2666 O O . VAL A 1 326 ? -9.315 10.132 24.848 1.00 95.62 326 VAL A O 1
ATOM 2669 N N . SER A 1 327 ? -11.042 10.706 23.518 1.00 93.19 327 SER A N 1
ATOM 2670 C CA . SER A 1 327 ? -10.822 12.148 23.603 1.00 93.19 327 SER A CA 1
ATOM 2671 C C . SER A 1 327 ? -12.119 12.939 23.727 1.00 93.19 327 SER A C 1
ATOM 2673 O O . SER A 1 327 ? -13.206 12.456 23.406 1.00 93.19 327 SER A O 1
ATOM 2675 N N . ASP A 1 328 ? -11.982 14.180 24.179 1.00 90.12 328 ASP A N 1
ATOM 2676 C CA . ASP A 1 328 ? -13.002 15.232 24.117 1.00 90.12 328 ASP A CA 1
ATOM 2677 C C . ASP A 1 328 ? -12.847 16.124 22.868 1.00 90.12 328 ASP A C 1
ATOM 2679 O O . ASP A 1 328 ? -13.367 17.232 22.828 1.00 90.12 328 ASP A O 1
ATOM 2683 N N . GLY A 1 329 ? -12.108 15.646 21.861 1.00 84.12 329 GLY A N 1
ATOM 2684 C CA . GLY A 1 329 ? -11.684 16.407 20.685 1.00 84.12 329 GLY A CA 1
ATOM 2685 C C . GLY A 1 329 ? -10.232 16.833 20.785 1.00 84.12 329 GLY A C 1
ATOM 2686 O O . GLY A 1 329 ? -9.414 16.457 19.954 1.00 84.12 329 GLY A O 1
ATOM 2687 N N . VAL A 1 330 ? -9.868 17.518 21.865 1.00 80.69 330 VAL A N 1
ATOM 2688 C CA . VAL A 1 330 ? -8.538 18.134 21.970 1.00 80.69 330 VAL A CA 1
ATOM 2689 C C . VAL A 1 330 ? -7.575 17.269 22.777 1.00 80.69 330 VAL A C 1
ATOM 2691 O O . VAL A 1 330 ? -6.379 17.208 22.482 1.00 80.69 330 VAL A O 1
ATOM 2694 N N . LYS A 1 331 ? -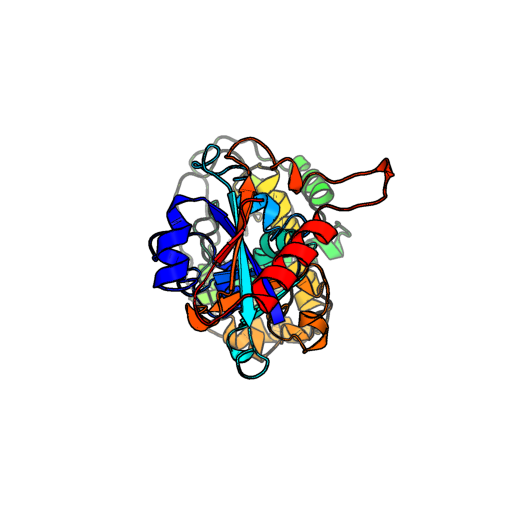8.060 16.608 23.833 1.00 88.81 331 LYS A N 1
ATOM 2695 C CA . LYS A 1 331 ? -7.204 15.944 24.818 1.00 88.81 331 LYS A CA 1
ATOM 2696 C C . LYS A 1 331 ? -7.627 14.506 25.053 1.00 88.81 331 LYS A C 1
ATOM 2698 O O . LYS A 1 331 ? -8.803 14.159 25.078 1.00 88.81 331 LYS A O 1
ATOM 2703 N N . LEU A 1 332 ? -6.625 13.669 25.317 1.00 91.81 332 LEU A N 1
ATOM 2704 C CA . LEU A 1 332 ? -6.847 12.319 25.817 1.00 91.81 332 LEU A CA 1
ATOM 2705 C C . LEU A 1 332 ? -7.536 12.376 27.192 1.00 91.81 332 LEU A C 1
ATOM 2707 O O . LEU A 1 332 ? -7.073 13.087 28.102 1.00 91.81 332 LEU A O 1
ATOM 2711 N N . LEU A 1 333 ? -8.603 11.590 27.353 1.00 93.56 333 LEU A N 1
ATOM 2712 C CA . LEU A 1 333 ? -9.385 11.559 28.587 1.00 93.56 333 LEU A CA 1
ATOM 2713 C C . LEU A 1 333 ? -8.533 11.126 29.798 1.00 93.56 333 LEU A C 1
ATOM 2715 O O . LEU A 1 333 ? -7.686 10.235 29.672 1.00 93.56 333 LEU A O 1
ATOM 2719 N N . PRO A 1 334 ? -8.745 11.714 30.997 1.00 93.00 334 PRO A N 1
ATOM 2720 C CA . PRO A 1 334 ? -7.901 11.468 32.170 1.00 93.00 334 PRO A CA 1
ATOM 2721 C C . PRO A 1 334 ? -7.736 9.992 32.549 1.00 93.00 334 PRO A C 1
ATOM 2723 O O . PRO A 1 334 ? -6.626 9.563 32.860 1.00 93.00 334 PRO A O 1
ATOM 2726 N N . HIS A 1 335 ? -8.807 9.202 32.466 1.00 90.00 335 HIS A N 1
ATOM 2727 C CA . HIS A 1 335 ? -8.808 7.786 32.846 1.00 90.00 335 HIS A CA 1
ATOM 2728 C C . HIS A 1 335 ? -7.990 6.887 31.892 1.00 90.00 335 HIS A C 1
ATOM 2730 O O . HIS A 1 335 ? -7.658 5.750 32.243 1.00 90.00 335 HIS A O 1
ATOM 2736 N N . LEU A 1 336 ? -7.621 7.398 30.711 1.00 92.94 336 LEU A N 1
ATOM 2737 C CA . LEU A 1 336 ? -6.769 6.724 29.727 1.00 92.94 336 LEU A CA 1
ATOM 2738 C C . LEU A 1 336 ? -5.322 7.213 29.745 1.00 92.94 336 LEU A C 1
ATOM 2740 O O . LEU A 1 336 ? -4.477 6.631 29.062 1.00 92.94 336 LEU A O 1
ATOM 2744 N N . ARG A 1 337 ? -4.997 8.252 30.524 1.00 91.31 337 ARG A N 1
ATOM 2745 C CA . ARG A 1 337 ? -3.636 8.793 30.553 1.00 91.31 337 ARG A CA 1
ATOM 2746 C C . ARG A 1 337 ? -2.646 7.724 31.041 1.00 91.31 337 ARG A C 1
ATOM 2748 O O . ARG A 1 337 ? -2.888 7.077 32.067 1.00 91.31 337 ARG A O 1
ATOM 2755 N N . PRO A 1 338 ? -1.535 7.505 30.316 1.00 92.00 338 PRO A N 1
ATOM 2756 C CA . PRO A 1 338 ? -0.504 6.578 30.759 1.00 92.00 338 PRO A CA 1
ATOM 2757 C C . PRO A 1 338 ? 0.139 7.082 32.056 1.00 92.00 338 PRO A C 1
ATOM 2759 O O . PRO A 1 338 ? 0.327 8.284 32.239 1.00 92.00 338 PRO A O 1
ATOM 2762 N N . ASP A 1 339 ? 0.511 6.157 32.939 1.00 93.06 339 ASP A N 1
ATOM 2763 C CA . ASP A 1 339 ? 1.246 6.460 34.168 1.00 93.06 339 ASP A CA 1
ATOM 2764 C C . ASP A 1 339 ? 2.661 5.900 34.033 1.00 93.06 339 ASP A C 1
ATOM 2766 O O . ASP A 1 339 ? 2.900 4.710 34.239 1.00 93.06 339 ASP A O 1
ATOM 2770 N N . ARG A 1 340 ? 3.607 6.769 33.657 1.00 89.12 340 ARG A N 1
ATOM 2771 C CA . ARG A 1 340 ? 5.011 6.377 33.466 1.00 89.12 340 ARG A CA 1
ATOM 2772 C C . ARG A 1 340 ? 5.665 5.914 34.765 1.00 89.12 340 ARG A C 1
ATOM 2774 O O . ARG A 1 340 ? 6.497 5.017 34.709 1.00 89.12 340 ARG A O 1
ATOM 2781 N N . LYS A 1 341 ? 5.277 6.477 35.917 1.00 92.19 341 LYS A N 1
ATOM 2782 C CA . LYS A 1 341 ? 5.845 6.097 37.220 1.00 92.19 341 LYS A CA 1
ATOM 2783 C C . LYS A 1 341 ? 5.442 4.673 37.598 1.00 92.19 341 LYS A C 1
ATOM 2785 O O . LYS A 1 341 ? 6.243 3.951 38.174 1.00 92.19 341 LYS A O 1
ATOM 2790 N N . LYS A 1 342 ? 4.226 4.261 37.227 1.00 92.81 342 LYS A N 1
ATOM 2791 C CA . LYS A 1 342 ? 3.712 2.897 37.443 1.00 92.81 342 LYS A CA 1
ATOM 2792 C C . LYS A 1 342 ? 3.917 1.957 36.247 1.00 92.81 342 LYS A C 1
ATOM 2794 O O . LYS A 1 342 ? 3.390 0.850 36.256 1.00 92.81 342 LYS A O 1
ATOM 2799 N N . GLY A 1 343 ? 4.612 2.393 35.192 1.00 93.25 343 GLY A N 1
ATOM 2800 C CA . GLY A 1 343 ? 4.806 1.605 33.968 1.00 93.25 343 GLY A CA 1
ATOM 2801 C C . GLY A 1 343 ? 3.524 1.318 33.166 1.00 93.25 343 GLY A C 1
ATOM 2802 O O . GLY A 1 343 ? 3.538 0.478 32.267 1.00 93.25 343 GLY A O 1
ATOM 2803 N N . VAL A 1 344 ? 2.410 2.002 33.454 1.00 94.44 344 VAL A N 1
ATOM 2804 C CA . VAL A 1 344 ? 1.111 1.759 32.808 1.00 94.44 344 VAL A CA 1
ATOM 2805 C C . VAL A 1 344 ? 1.067 2.465 31.454 1.00 94.44 344 VAL A C 1
ATOM 2807 O O . VAL A 1 344 ? 1.019 3.697 31.376 1.00 94.44 344 VAL A O 1
ATOM 2810 N N . LYS A 1 345 ? 1.044 1.679 30.375 1.00 95.25 345 LYS A N 1
ATOM 2811 C CA . LYS A 1 345 ? 0.962 2.166 28.990 1.00 95.25 345 LYS A CA 1
ATOM 2812 C C . LYS A 1 345 ? -0.490 2.454 28.582 1.00 95.25 345 LYS A C 1
ATOM 2814 O O . LYS A 1 345 ? -1.424 1.831 29.085 1.00 95.25 345 LYS A O 1
ATOM 2819 N N . LEU A 1 346 ? -0.676 3.361 27.616 1.00 94.62 346 LEU A N 1
ATOM 2820 C CA . LEU A 1 346 ? -1.990 3.651 27.018 1.00 94.62 346 LEU A CA 1
ATOM 2821 C C . LEU A 1 346 ? -2.615 2.392 26.398 1.00 94.62 346 LEU A C 1
ATOM 2823 O O . LEU A 1 346 ? -3.786 2.106 26.632 1.00 94.62 346 LEU A O 1
ATOM 2827 N N . SER A 1 347 ? -1.816 1.608 25.667 1.00 95.00 347 SER A N 1
ATOM 2828 C CA . SER A 1 347 ? -2.261 0.349 25.062 1.00 95.00 347 SER A CA 1
ATOM 2829 C C . SER A 1 347 ? -2.831 -0.617 26.101 1.00 95.00 347 SER A C 1
ATOM 2831 O O . SER A 1 347 ? -3.897 -1.180 25.880 1.00 95.00 347 SER A O 1
ATOM 2833 N N . SER A 1 348 ? -2.181 -0.758 27.261 1.00 94.69 348 SER A N 1
ATOM 2834 C CA . SER A 1 348 ? -2.650 -1.620 28.352 1.00 94.69 348 SER A CA 1
ATOM 2835 C C . SER A 1 348 ? -4.019 -1.188 28.884 1.00 94.69 348 SER A C 1
ATOM 2837 O O . SER A 1 348 ? -4.883 -2.036 29.091 1.00 94.69 348 SER A O 1
ATOM 2839 N N . ARG A 1 349 ? -4.252 0.123 29.052 1.00 95.50 349 ARG A N 1
ATOM 2840 C CA . ARG A 1 349 ? -5.562 0.648 29.476 1.00 95.50 349 ARG A CA 1
ATOM 2841 C C . ARG A 1 349 ? -6.645 0.380 28.431 1.00 95.50 349 ARG A C 1
ATOM 2843 O O . ARG A 1 349 ? -7.733 -0.055 28.787 1.00 95.50 349 ARG A O 1
ATOM 2850 N N . LEU A 1 350 ? -6.350 0.605 27.151 1.00 96.31 350 LEU A N 1
ATOM 2851 C CA . LEU A 1 350 ? -7.307 0.373 26.064 1.00 96.31 350 LEU A CA 1
ATOM 2852 C C . LEU A 1 350 ? -7.664 -1.112 25.925 1.00 96.31 350 LEU A C 1
ATOM 2854 O O . LEU A 1 350 ? -8.840 -1.439 25.795 1.00 96.31 350 LEU A O 1
ATOM 2858 N N . TRP A 1 351 ? -6.687 -2.013 26.059 1.00 96.56 351 TRP A N 1
ATOM 2859 C CA . TRP A 1 351 ? -6.941 -3.455 26.101 1.00 96.56 351 TRP A CA 1
ATOM 2860 C C . TRP A 1 351 ? -7.836 -3.860 27.273 1.00 96.56 351 TRP A C 1
ATOM 2862 O O . TRP A 1 351 ? -8.789 -4.607 27.071 1.00 96.56 351 TRP A O 1
ATOM 2872 N N . GLN A 1 352 ? -7.592 -3.337 28.479 1.00 96.06 352 GLN A N 1
ATOM 2873 C CA . GLN A 1 352 ? -8.465 -3.594 29.633 1.00 96.06 352 GLN A CA 1
ATOM 2874 C C . GLN A 1 352 ? -9.918 -3.188 29.352 1.00 96.06 352 GLN A C 1
ATOM 2876 O O . GLN A 1 352 ? -10.838 -3.940 29.670 1.00 96.06 352 GLN A O 1
ATOM 2881 N N . ARG A 1 353 ? -10.138 -2.032 28.712 1.00 96.69 353 ARG A N 1
ATOM 2882 C CA . ARG A 1 353 ? -11.487 -1.582 28.328 1.00 96.69 353 ARG A CA 1
ATOM 2883 C C . ARG A 1 353 ? -12.104 -2.434 27.224 1.00 96.69 353 ARG A C 1
ATOM 2885 O O . ARG A 1 353 ? -13.288 -2.736 27.301 1.00 96.69 353 ARG A O 1
ATOM 2892 N N . ALA A 1 354 ? -11.317 -2.873 26.247 1.00 97.06 354 ALA A N 1
ATOM 2893 C CA . ALA A 1 354 ? -11.786 -3.768 25.194 1.00 97.06 354 ALA A CA 1
ATOM 2894 C C . ALA A 1 354 ? -12.241 -5.128 25.752 1.00 97.06 354 ALA A C 1
ATOM 2896 O O . ALA A 1 354 ? -13.299 -5.629 25.378 1.00 97.06 354 ALA A O 1
ATOM 2897 N N . TYR A 1 355 ? -11.496 -5.697 26.705 1.00 97.25 355 TYR A N 1
ATOM 2898 C CA . TYR A 1 355 ? -11.911 -6.923 27.391 1.00 97.25 355 TYR A CA 1
ATOM 2899 C C . TYR A 1 355 ? -13.147 -6.715 28.272 1.00 97.25 355 TYR A C 1
ATOM 2901 O O . TYR A 1 355 ? -14.012 -7.587 28.305 1.00 97.25 355 TYR A O 1
ATOM 2909 N N . ALA A 1 356 ? -13.270 -5.559 28.933 1.00 95.94 356 ALA A N 1
ATOM 2910 C CA . ALA A 1 356 ? -14.476 -5.216 29.683 1.00 95.94 356 ALA A CA 1
ATOM 2911 C C . ALA A 1 356 ? -15.710 -5.110 28.769 1.00 95.94 356 ALA A C 1
ATOM 2913 O O . ALA A 1 356 ? -16.745 -5.680 29.101 1.00 95.94 356 ALA A O 1
ATOM 2914 N N . LEU A 1 357 ? -15.587 -4.465 27.598 1.00 96.12 357 LEU A N 1
ATOM 2915 C CA . LEU A 1 357 ? -16.647 -4.435 26.580 1.00 96.12 357 LEU A CA 1
ATOM 2916 C C . LEU A 1 357 ? -17.065 -5.847 26.180 1.00 96.12 357 LEU A C 1
ATOM 2918 O O . LEU A 1 357 ? -18.249 -6.162 26.194 1.00 96.12 357 LEU A O 1
ATOM 2922 N N . ARG A 1 358 ? -16.092 -6.713 25.879 1.00 96.25 358 ARG A N 1
ATOM 2923 C CA . ARG A 1 358 ? -16.358 -8.101 25.493 1.00 96.25 358 ARG A CA 1
ATOM 2924 C C . ARG A 1 358 ? -17.105 -8.875 26.578 1.00 96.25 358 ARG A C 1
ATOM 2926 O O . ARG A 1 358 ? -18.044 -9.592 26.263 1.00 96.25 358 ARG A O 1
ATOM 2933 N N . ALA A 1 359 ? -16.710 -8.717 27.840 1.00 96.06 359 ALA A N 1
ATOM 2934 C CA . ALA A 1 359 ? -17.343 -9.400 28.967 1.00 96.06 359 ALA A CA 1
ATOM 2935 C C . ALA A 1 359 ? -18.771 -8.899 29.260 1.00 96.06 359 ALA A C 1
ATOM 2937 O O . ALA A 1 359 ? -19.587 -9.657 29.772 1.00 96.06 359 ALA A O 1
ATOM 2938 N N . GLN A 1 360 ? -19.068 -7.634 28.950 1.00 95.44 360 GLN A N 1
ATOM 2939 C CA . GLN A 1 360 ? -20.379 -7.009 29.176 1.00 95.44 360 GLN A CA 1
ATOM 2940 C C . GLN A 1 360 ? -21.309 -7.088 27.956 1.00 95.44 360 GLN A C 1
ATOM 2942 O O . GLN A 1 360 ? -22.472 -6.689 28.042 1.00 95.44 360 GLN A O 1
ATOM 2947 N N . TYR A 1 361 ? -20.815 -7.567 26.813 1.00 95.06 361 TYR A N 1
ATOM 2948 C CA . TYR A 1 361 ? -21.569 -7.575 25.569 1.00 95.06 361 TYR A CA 1
ATOM 2949 C C . TYR A 1 361 ? -22.734 -8.567 25.626 1.00 95.06 361 TYR A C 1
ATOM 2951 O O . TYR A 1 361 ? -22.550 -9.772 25.773 1.00 95.06 361 TYR A O 1
ATOM 2959 N N . THR A 1 362 ? -23.949 -8.045 25.465 1.00 92.69 362 THR A N 1
ATOM 2960 C CA . THR A 1 362 ? -25.212 -8.808 25.495 1.00 92.69 362 THR A CA 1
ATOM 2961 C C . THR A 1 362 ? -25.941 -8.773 24.147 1.00 92.69 362 THR A C 1
ATOM 2963 O O . THR A 1 362 ? -27.155 -8.942 24.081 1.00 92.69 362 THR A O 1
ATOM 2966 N N . GLY A 1 363 ? -25.210 -8.515 23.055 1.00 91.75 363 GLY A N 1
ATOM 2967 C CA . GLY A 1 363 ? -25.778 -8.326 21.713 1.00 91.75 363 GLY A CA 1
ATOM 2968 C C . GLY A 1 363 ? -26.132 -6.874 21.371 1.00 91.75 363 GLY A C 1
ATOM 2969 O O . GLY A 1 363 ? -26.647 -6.611 20.288 1.00 91.75 363 GLY A O 1
ATOM 2970 N N . LYS A 1 364 ? -25.853 -5.921 22.271 1.00 92.25 364 LYS A N 1
ATOM 2971 C CA . LYS A 1 364 ? -26.000 -4.477 22.031 1.00 92.25 364 LYS A CA 1
ATOM 2972 C C . LYS A 1 364 ? -24.657 -3.766 22.237 1.00 92.25 364 LYS A C 1
ATOM 2974 O O . LYS A 1 364 ? -24.038 -3.996 23.278 1.00 92.25 364 LYS A O 1
ATOM 2979 N N . PRO A 1 365 ? -24.208 -2.913 21.294 1.00 91.38 365 PRO A N 1
ATOM 2980 C CA . PRO A 1 365 ? -22.978 -2.145 21.458 1.00 91.38 365 PRO A CA 1
ATOM 2981 C C . PRO A 1 365 ? -23.031 -1.220 22.681 1.00 91.38 365 PRO A C 1
ATOM 2983 O O . PRO A 1 365 ? -24.063 -0.608 22.961 1.00 91.38 365 PRO A O 1
ATOM 2986 N N . LEU A 1 366 ? -21.910 -1.094 23.395 1.00 93.44 366 LEU A N 1
ATOM 2987 C CA . LEU A 1 366 ? -21.777 -0.239 24.582 1.00 93.44 366 LEU A CA 1
ATOM 2988 C C . LEU A 1 366 ? -20.771 0.895 24.341 1.00 93.44 366 LEU A C 1
ATOM 2990 O O . LEU A 1 366 ? -19.810 0.731 23.594 1.00 93.44 366 LEU A O 1
ATOM 2994 N N . ILE A 1 367 ? -20.945 2.038 25.009 1.00 94.06 367 ILE A N 1
ATOM 2995 C CA . ILE A 1 367 ? -19.947 3.119 25.011 1.00 94.06 367 ILE A CA 1
ATOM 2996 C C . ILE A 1 367 ? -19.309 3.203 26.395 1.00 94.06 367 ILE A C 1
ATOM 2998 O O . ILE A 1 367 ? -19.992 3.468 27.381 1.00 94.06 367 ILE A O 1
ATOM 3002 N N . ILE A 1 368 ? -17.988 3.027 26.469 1.00 91.25 368 ILE A N 1
ATOM 3003 C CA . ILE A 1 368 ? -17.216 3.303 27.684 1.00 91.25 368 ILE A CA 1
ATOM 3004 C C . ILE A 1 368 ? -16.725 4.746 27.633 1.00 91.25 368 ILE A C 1
ATOM 3006 O O . ILE A 1 368 ? -15.938 5.112 26.758 1.00 91.25 368 ILE A O 1
ATOM 3010 N N . THR A 1 369 ? -17.165 5.553 28.596 1.00 88.75 369 THR A N 1
ATOM 3011 C CA . THR A 1 369 ? -16.760 6.959 28.756 1.00 88.75 369 THR A CA 1
ATOM 3012 C C . THR A 1 369 ? -15.845 7.203 29.962 1.00 88.75 369 THR A C 1
ATOM 3014 O O . THR A 1 369 ? -15.250 8.280 30.047 1.00 88.75 369 THR A O 1
ATOM 3017 N N . SER A 1 370 ? -15.703 6.226 30.872 1.00 78.25 370 SER A N 1
ATOM 3018 C CA . SER A 1 370 ? -14.947 6.343 32.134 1.00 78.25 370 SER A CA 1
ATOM 3019 C C . SER A 1 370 ? -14.277 5.059 32.587 1.00 78.25 370 SER A C 1
ATOM 3021 O O . SER A 1 370 ? -14.913 3.984 32.502 1.00 78.25 370 SER A O 1
#

Foldseek 3Di:
DKKKAKDFDVCAVVCLVFNFAQDAPPPPDDCLLCLQQVDDSNQKDKIFLFCAFPDQRRNVCRQCVVPHPLLQTFMKMWIFAQDPVRCVLFRFKDFSVCNVVLRVLVVLLCVQPDQDDDCPVPPNDICFVLVLVVLLLVLVVCVVVVQALALVSVLVVQVVVKDQDDDQDDDQDQPSCCLQPVDGDGDRHGAARIKGFPPCSQVSVVVVVLVQLQDPDGDDPPDRRGTDIDGDPDSVSSNVSSSSSVSSCQQCVVDDPVQVSVQSRPDSHGTVVSVCVSRPQVSTPDDLSSGSCHRSDDDPVSSVDHRMMTIGRTGGSQRGLAMERQGSSNDGDPQQDADVVVPRDSRNSVVVVSVVSVVPRPSRYDYHDD

Radius of gyration: 26.17 Å; chains: 1; bounding box: 56×47×80 Å

Sequence (370 aa):
MLLFHGTVEPFIESIFAYGLLPPNSNDRSSGWTKALSGLGHDACVFASTSPVASRGGNPIAFAMSYRGPLAERAGYIIVIDLPPEDLYQVRAVIRNVELRSFIDTLNARYFLQQPFQIRYHHLNEHLDIAHFCIFYWLTQYLKERAYPLEAPALHELLRQHIDESDSPYAWRIIGIETLSTGRVNLRTEPEPAYSYIFEGFDRYEPFLLFLQQQRAHPLPQDAVLKPYRISGAEESVLSNLAFLLRIVAAHVAPFAQRDILRFFRTHPSWNWDDWYAAFPAQECDLPRLWHPDYGKHFDMQDLKNADNQLILSSIPPRYILGAIKVSDGVKLLPHLRPDRKKGVKLSSRLWQRAYALRAQYTGKPLIITS

pLDDT: mean 76.76, std 18.95, range [30.92, 98.19]

Secondary structure (DSSP, 8-state):
-EEEEEEEGGGHHHHHHH-BPPPPTT----HHHHHHHSS-GGG-EEEESSSS--TTT-HHHHHTTTTSTTTTSPEEEEEEE--GGGGGGEEEEEEHHHHHHHHHTHHHHHHHH-SS----TTT-S---HHHHHHHHHHHHHHHHTT---SHHHHHHHHHTTEE----SS------THHHHHS------PPPPS-EEEETTGGG-HHHHHHHHHH-SSPPPTT--PPPEEEE---HHHHHHHHHHHHHHHHHHTTS-HHHHHHHHHH-SS--HHHHHHHS-GGGS---GGGSTTTTTS--TTGGGSTTEEEEES-B-GGGEEEEEE-BSSSSB-GGG--BTTTTB-HHHHHHHHHHHHHHH-SSS-EEE--